Protein AF-A0A8S3G1M8-F1 (afdb_monomer)

Foldseek 3Di:
DDDPDDQVVQAQPWFDDPPWIWGFHDFDDDDPFTKTKIFTPDFAPPDACADPRPRHNPDDYPGSTIDIDGPVRRSVRVVVVVVVCLLLPVCCPVPVPDDPDQQAAAPDDDDDPQAAEDDDALCVQVSVLLCVDARHDCPCVVLLPQDDPDPLSVSLSCLSRRQHRRCCNDPSRHHYVSSLLSNLVSLCVQQVPPCSNHPHDHNVVVVVSSCVRRVDDD

pLDDT: mean 85.13, std 13.57, range [31.77, 97.44]

Sequence (218 aa):
TGVKFNPSEVVEKVVRLGNNFYRIKAYVPCRNKQLFALESEKPLRGYDGVCPVCAKQHILLAESRGFYASVDSVFRALEKKLEEERLQGRKSIDRLDSVKENLPPLKSPILGQNKGIEGDSNSCYMDATIFCMFAYSNVFDSLLNVKTEKKSLTQLQKLLRENIVHVLRSNIGFVERDALYHLRTQLSEATGDSSFKDVEKDPTEFLRALEGLFNFAP

Secondary structure (DSSP, 8-state):
------GGGGTT-EEEETTEEEEEEEEEEETTEEEEEEEESSPPTT--SS-TTTS---S---TTTEEEEEHHHHHHHHHHHHHHHHHT---GGGS--S--SPPPPPSS---SSS-EE---TT-HHHHHHHHHHHSS--TTGGGGG---S-HHHHHHHHIIIIIIIHHHHSSS-EE-HHHHHHHHHHHHHHH--GGGTTS---HHHHHHHHHHHH----

InterPro domains:
  IPR038765 Papain-like cysteine peptidase superfamily [SSF54001] (113-210)

Nearest PDB structures (foldseek):
  3wxg-assembly2_D  TM=9.145E-01  e=8.026E-07  Danio rerio
  3wxf-assembly1_A  TM=9.111E-01  e=9.599E-07  Danio rerio
  3wxf-assembly2_C  TM=9.108E-01  e=1.743E-06  Danio rerio
  2cp7-assembly1_A  TM=7.280E-01  e=5.967E-02  Mus musculus
  2cp6-assembly1_A  TM=7.115E-01  e=1.221E-01  Homo sapiens

Organism: NCBI:txid392030

Mean predicted aligned error: 12.59 Å

Structure (mmCIF, N/CA/C/O backbone):
data_AF-A0A8S3G1M8-F1
#
_entry.id   AF-A0A8S3G1M8-F1
#
loop_
_atom_site.group_PDB
_atom_site.id
_atom_site.type_symbol
_atom_site.label_atom_id
_atom_site.label_alt_id
_atom_site.label_comp_id
_atom_site.label_asym_id
_atom_site.label_entity_id
_atom_site.label_seq_id
_atom_site.pdbx_PDB_ins_code
_atom_site.Cartn_x
_atom_site.Cartn_y
_atom_site.Cartn_z
_atom_site.occupancy
_atom_site.B_iso_or_equiv
_atom_site.auth_seq_id
_atom_site.auth_comp_id
_atom_site.auth_asym_id
_atom_site.auth_atom_id
_atom_site.pdbx_PDB_model_num
ATOM 1 N N . THR A 1 1 ? 16.305 -8.776 -3.063 1.00 31.77 1 THR A N 1
ATOM 2 C CA . THR A 1 1 ? 16.800 -9.584 -4.200 1.00 31.77 1 THR A CA 1
ATOM 3 C C . THR A 1 1 ? 16.123 -9.069 -5.453 1.00 31.77 1 THR A C 1
ATOM 5 O O . THR A 1 1 ? 14.921 -9.225 -5.589 1.00 31.77 1 THR A O 1
ATOM 8 N N . GLY A 1 2 ? 16.857 -8.318 -6.282 1.00 39.62 2 GLY A N 1
ATOM 9 C CA . GLY A 1 2 ? 16.283 -7.592 -7.421 1.00 39.62 2 GLY A CA 1
ATOM 10 C C . GLY A 1 2 ? 15.585 -8.538 -8.392 1.00 39.62 2 GLY A C 1
ATOM 11 O O . GLY A 1 2 ? 16.139 -9.585 -8.738 1.00 39.62 2 GLY A O 1
ATOM 12 N N . VAL A 1 3 ? 14.365 -8.187 -8.791 1.00 42.47 3 VAL A N 1
ATOM 13 C CA . VAL A 1 3 ? 13.599 -8.940 -9.782 1.00 42.47 3 VAL A CA 1
ATOM 14 C C . VAL A 1 3 ? 14.433 -8.973 -11.063 1.00 42.47 3 VAL A C 1
ATOM 16 O O . VAL A 1 3 ? 14.638 -7.948 -11.709 1.00 42.47 3 VAL A O 1
ATOM 19 N N . LYS A 1 4 ? 14.978 -10.143 -11.417 1.00 52.12 4 LYS A N 1
ATOM 20 C CA . LYS A 1 4 ? 15.667 -10.339 -12.697 1.00 52.12 4 LYS A CA 1
ATOM 21 C C . LYS A 1 4 ? 14.610 -10.339 -13.798 1.00 52.12 4 LYS A C 1
ATOM 23 O O . LYS A 1 4 ? 14.106 -11.390 -14.174 1.00 52.12 4 LYS A O 1
ATOM 28 N N . PHE A 1 5 ? 14.247 -9.155 -14.278 1.00 59.44 5 PHE A N 1
ATOM 29 C CA . PHE A 1 5 ? 13.360 -9.021 -15.425 1.00 59.44 5 PHE A CA 1
ATOM 30 C C . PHE A 1 5 ? 14.082 -9.480 -16.689 1.00 59.44 5 PHE A C 1
ATOM 32 O O . PHE A 1 5 ? 15.170 -9.002 -17.014 1.00 59.44 5 PHE A O 1
ATOM 39 N N . ASN A 1 6 ? 13.457 -10.393 -17.424 1.00 76.25 6 ASN A N 1
ATOM 40 C CA . ASN A 1 6 ? 13.876 -10.733 -18.771 1.00 76.25 6 ASN A CA 1
ATOM 41 C C . ASN A 1 6 ? 13.606 -9.521 -19.689 1.00 76.25 6 ASN A C 1
ATOM 43 O O . ASN A 1 6 ? 12.452 -9.093 -19.791 1.00 76.25 6 ASN A O 1
ATOM 47 N N . PRO A 1 7 ? 14.620 -8.943 -20.366 1.00 74.75 7 PRO A N 1
ATOM 48 C CA . PRO A 1 7 ? 14.435 -7.753 -21.198 1.00 74.75 7 PRO A CA 1
ATOM 49 C C . PRO A 1 7 ? 13.369 -7.908 -22.291 1.00 74.75 7 PRO A C 1
ATOM 51 O O . PRO A 1 7 ? 12.730 -6.932 -22.677 1.00 74.75 7 PRO A O 1
ATOM 54 N N . SER A 1 8 ? 13.131 -9.129 -22.766 1.00 75.81 8 SER A N 1
ATOM 55 C CA . SER A 1 8 ? 12.103 -9.402 -23.773 1.00 75.81 8 SER A CA 1
ATOM 56 C C . SER A 1 8 ? 10.673 -9.332 -23.220 1.00 75.81 8 SER A C 1
ATOM 58 O O . SER A 1 8 ? 9.756 -9.001 -23.962 1.00 75.81 8 SER A O 1
ATOM 60 N N . GLU A 1 9 ? 10.463 -9.572 -21.923 1.00 81.19 9 GLU A N 1
ATOM 61 C CA . GLU A 1 9 ? 9.131 -9.575 -21.284 1.00 81.19 9 GLU A CA 1
ATOM 62 C C . GLU A 1 9 ? 8.582 -8.173 -20.997 1.00 81.19 9 GLU A C 1
ATOM 64 O O . GLU A 1 9 ? 7.426 -8.006 -20.595 1.00 81.19 9 GLU A O 1
ATOM 69 N N . VAL A 1 10 ? 9.419 -7.146 -21.144 1.00 82.50 10 VAL A N 1
ATOM 70 C CA . VAL A 1 10 ? 9.024 -5.751 -20.913 1.00 82.50 10 VAL A CA 1
ATOM 71 C C . VAL A 1 10 ? 8.748 -4.990 -22.206 1.00 82.50 10 VAL A C 1
ATOM 73 O O . VAL A 1 10 ? 8.321 -3.840 -22.147 1.00 82.50 10 VAL A O 1
ATOM 76 N N . VAL A 1 11 ? 8.935 -5.622 -23.366 1.00 86.62 11 VAL A N 1
ATOM 77 C CA . VAL A 1 11 ? 8.540 -5.053 -24.659 1.00 86.62 11 VAL A CA 1
ATOM 78 C C . VAL A 1 11 ? 7.028 -4.783 -24.663 1.00 86.62 11 VAL A C 1
ATOM 80 O O . VAL A 1 11 ? 6.257 -5.471 -24.001 1.00 86.62 11 VAL A O 1
ATOM 83 N N . GLU A 1 12 ? 6.615 -3.716 -25.342 1.00 89.19 12 GLU A N 1
ATOM 84 C CA . GLU A 1 12 ? 5.262 -3.141 -25.371 1.00 89.19 12 GLU A CA 1
ATOM 85 C C . GLU A 1 12 ? 4.741 -2.531 -24.058 1.00 89.19 12 GLU A C 1
ATOM 87 O O . GLU A 1 12 ? 3.712 -1.846 -24.069 1.00 89.19 12 GLU A O 1
ATOM 92 N N . LYS A 1 13 ? 5.461 -2.658 -22.934 1.00 89.00 13 LYS A N 1
ATOM 93 C CA . LYS A 1 13 ? 5.090 -1.953 -21.698 1.00 89.00 13 LYS A CA 1
ATOM 94 C C . LYS A 1 13 ? 5.346 -0.451 -21.818 1.00 89.00 13 LYS A C 1
ATOM 96 O O . LYS A 1 13 ? 6.254 0.004 -22.515 1.00 89.00 13 LYS A O 1
ATOM 101 N N . VAL A 1 14 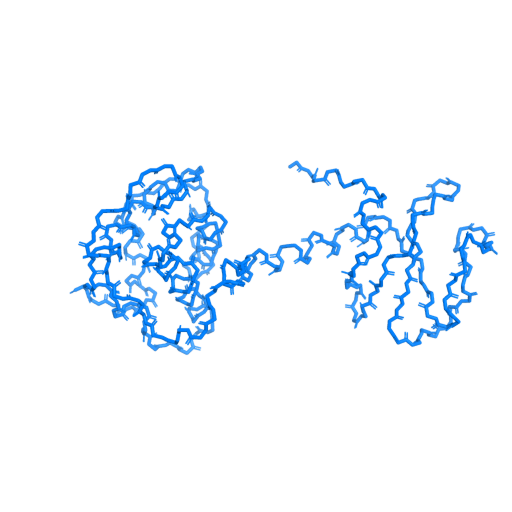? 4.543 0.321 -21.083 1.00 90.75 14 VAL A N 1
ATOM 102 C CA . VAL A 1 14 ? 4.689 1.776 -20.965 1.00 90.75 14 VAL A CA 1
ATOM 103 C C . VAL A 1 14 ? 5.420 2.125 -19.675 1.00 90.75 14 VAL A C 1
ATOM 105 O O . VAL A 1 14 ? 4.996 1.727 -18.582 1.00 90.75 14 VAL A O 1
ATOM 108 N N . VAL A 1 15 ? 6.489 2.904 -19.815 1.00 91.56 15 VAL A N 1
ATOM 109 C CA . VAL A 1 15 ? 7.353 3.387 -18.739 1.00 91.56 15 VAL A CA 1
ATOM 110 C C . VAL A 1 15 ? 7.385 4.915 -18.726 1.00 91.56 15 VAL A C 1
ATOM 112 O O . VAL A 1 15 ? 7.317 5.564 -19.771 1.00 91.56 15 VAL A O 1
ATOM 115 N N . ARG A 1 16 ? 7.494 5.506 -17.534 1.00 91.25 16 ARG A N 1
ATOM 116 C CA . ARG A 1 16 ? 7.667 6.950 -17.364 1.00 91.25 16 ARG A CA 1
ATOM 117 C C . ARG A 1 16 ? 9.138 7.267 -17.119 1.00 91.25 16 ARG A C 1
ATOM 119 O O . ARG A 1 16 ? 9.699 6.834 -16.117 1.00 91.25 16 ARG A O 1
ATOM 126 N N . LEU A 1 17 ? 9.745 8.056 -18.001 1.00 88.81 17 LEU A N 1
ATOM 127 C CA . LEU A 1 17 ? 11.113 8.553 -17.838 1.00 88.81 17 LEU A CA 1
ATOM 128 C C . LEU A 1 17 ? 11.083 10.084 -17.826 1.00 88.81 17 LEU A C 1
ATOM 130 O O . LEU A 1 17 ? 10.674 10.726 -18.796 1.00 88.81 17 LEU A O 1
ATOM 134 N N . GLY A 1 18 ? 11.476 10.676 -16.696 1.00 86.19 18 GLY A N 1
ATOM 135 C CA . GLY A 1 18 ? 11.292 12.107 -16.453 1.00 86.19 18 GLY A CA 1
ATOM 136 C C . GLY A 1 18 ? 9.811 12.505 -16.532 1.00 86.19 18 GLY A C 1
ATOM 137 O O . GLY A 1 18 ? 8.964 11.965 -15.813 1.00 86.19 18 GLY A O 1
ATOM 138 N N . ASN A 1 19 ? 9.497 13.440 -17.431 1.00 85.19 19 ASN A N 1
ATOM 139 C CA . ASN A 1 19 ? 8.143 13.978 -17.614 1.00 85.19 19 ASN A CA 1
ATOM 140 C C . ASN A 1 19 ? 7.367 13.342 -18.777 1.00 85.19 19 ASN A C 1
ATOM 142 O O . ASN A 1 19 ? 6.243 13.758 -19.046 1.00 85.19 19 ASN A O 1
ATOM 146 N N . ASN A 1 20 ? 7.943 12.348 -19.455 1.00 87.62 20 ASN A N 1
ATOM 147 C CA . ASN A 1 20 ? 7.352 11.734 -20.640 1.00 87.62 20 ASN A CA 1
ATOM 148 C C . ASN A 1 20 ? 7.056 10.249 -20.415 1.00 87.62 20 ASN A C 1
ATOM 150 O O . ASN A 1 20 ? 7.744 9.559 -19.654 1.00 87.62 20 ASN A O 1
ATOM 154 N N . PHE A 1 21 ? 6.037 9.768 -21.122 1.00 90.88 21 PHE A N 1
ATOM 155 C CA . PHE A 1 21 ? 5.691 8.357 -21.209 1.00 90.88 21 PHE A CA 1
ATOM 156 C C . PHE A 1 21 ? 6.228 7.777 -22.506 1.00 90.88 21 PHE A C 1
ATOM 158 O O . PHE A 1 21 ? 6.146 8.407 -23.564 1.00 90.88 21 PHE A O 1
ATOM 165 N N . TYR A 1 22 ? 6.769 6.572 -22.394 1.00 93.00 22 TYR A N 1
ATOM 166 C CA . TYR A 1 22 ? 7.389 5.864 -23.492 1.00 93.00 22 TYR A CA 1
ATOM 167 C C . TYR A 1 22 ? 6.903 4.424 -23.539 1.00 93.00 22 TYR A C 1
ATOM 169 O O . TYR A 1 22 ? 6.833 3.750 -22.511 1.00 93.00 22 TYR A O 1
ATOM 177 N N . ARG A 1 23 ? 6.620 3.935 -24.740 1.00 94.38 23 ARG A N 1
ATOM 178 C CA . ARG A 1 23 ? 6.349 2.528 -25.020 1.00 94.38 23 ARG A CA 1
ATOM 179 C C . ARG A 1 23 ? 7.648 1.836 -25.410 1.00 94.38 23 ARG A C 1
ATOM 181 O O . ARG A 1 23 ? 8.359 2.317 -26.289 1.00 94.38 23 ARG A O 1
ATOM 188 N N . ILE A 1 24 ? 7.962 0.717 -24.767 1.00 93.69 24 ILE A N 1
ATOM 189 C CA . ILE A 1 24 ? 9.161 -0.069 -25.075 1.00 93.69 24 ILE A CA 1
ATOM 190 C C . ILE A 1 24 ? 8.926 -0.823 -26.384 1.00 93.69 24 ILE A C 1
ATOM 192 O O . ILE A 1 24 ? 7.994 -1.614 -26.472 1.00 93.69 24 ILE A O 1
ATOM 196 N N . LYS A 1 25 ? 9.758 -0.591 -27.402 1.00 94.44 25 LYS A N 1
ATOM 197 C CA . LYS A 1 25 ? 9.623 -1.223 -28.724 1.00 94.44 25 LYS A CA 1
ATOM 198 C C . LYS A 1 25 ? 10.551 -2.401 -28.940 1.00 94.44 25 LYS A C 1
ATOM 200 O O . LYS A 1 25 ? 10.132 -3.397 -29.516 1.00 94.44 25 LYS A O 1
ATOM 205 N N . ALA A 1 26 ? 11.788 -2.316 -28.465 1.00 93.25 26 ALA A N 1
ATOM 206 C CA . ALA A 1 26 ? 12.717 -3.433 -28.567 1.00 93.25 26 ALA A CA 1
ATOM 207 C C . ALA A 1 26 ? 13.828 -3.356 -27.531 1.00 93.25 26 ALA A C 1
ATOM 209 O O . ALA A 1 26 ? 14.284 -2.273 -27.162 1.00 93.25 26 ALA A O 1
ATOM 210 N N . TYR A 1 27 ? 14.307 -4.528 -27.129 1.00 93.50 27 TYR A N 1
ATOM 211 C CA . TYR A 1 27 ? 15.604 -4.679 -26.490 1.00 93.50 27 TYR A CA 1
ATOM 212 C C . TYR A 1 27 ? 16.702 -4.677 -27.562 1.00 93.50 27 TYR A C 1
ATOM 214 O O . TYR A 1 27 ? 16.631 -5.427 -28.534 1.00 93.50 27 TYR A O 1
ATOM 222 N N . VAL A 1 28 ? 17.710 -3.824 -27.394 1.00 92.50 28 VAL A N 1
ATOM 223 C CA . VAL A 1 28 ? 18.778 -3.595 -28.371 1.00 92.50 28 VAL A CA 1
ATOM 224 C C . VAL A 1 28 ? 20.139 -3.703 -27.673 1.00 92.50 28 VAL A C 1
ATOM 226 O O . VAL A 1 28 ? 20.639 -2.716 -27.122 1.00 92.50 28 VAL A O 1
ATOM 229 N N . PRO A 1 29 ? 20.772 -4.889 -27.678 1.00 91.38 29 PRO A N 1
ATOM 230 C CA . PRO A 1 29 ? 22.167 -5.015 -27.285 1.00 91.38 29 PRO A CA 1
ATOM 231 C C . PRO A 1 29 ? 23.053 -4.395 -28.375 1.00 91.38 29 PRO A C 1
ATOM 233 O O . PRO A 1 29 ? 22.990 -4.779 -29.542 1.00 91.38 29 PRO A O 1
ATOM 236 N N . CYS A 1 30 ? 23.883 -3.418 -28.010 1.00 92.56 30 CYS A N 1
ATOM 237 C CA . CYS A 1 30 ? 24.776 -2.735 -28.941 1.00 92.56 30 CYS A CA 1
ATOM 238 C C . CYS A 1 30 ? 26.165 -2.552 -28.321 1.00 92.56 30 CYS A C 1
ATOM 240 O O . CYS A 1 30 ? 26.342 -1.808 -27.352 1.00 92.56 30 CYS A O 1
ATOM 242 N N . ARG A 1 31 ? 27.172 -3.218 -28.904 1.00 90.25 31 ARG A N 1
ATOM 243 C CA . ARG A 1 31 ? 28.538 -3.307 -28.355 1.00 90.25 31 ARG A CA 1
ATOM 244 C C . ARG A 1 31 ? 28.487 -3.762 -26.885 1.00 90.25 31 ARG A C 1
ATOM 246 O O . ARG A 1 31 ? 27.877 -4.779 -26.586 1.00 90.25 31 ARG A O 1
ATOM 253 N N . ASN A 1 32 ? 29.062 -2.980 -25.972 1.00 89.12 32 ASN A N 1
ATOM 254 C CA . ASN A 1 32 ? 29.111 -3.270 -24.535 1.00 89.12 32 ASN A CA 1
ATOM 255 C C . ASN A 1 32 ? 27.956 -2.611 -23.757 1.00 89.12 32 ASN A C 1
ATOM 257 O O . ASN A 1 32 ? 28.045 -2.432 -22.543 1.00 89.12 32 ASN A O 1
ATOM 261 N N . LYS A 1 33 ? 26.900 -2.163 -24.447 1.00 89.94 33 LYS A N 1
ATOM 262 C CA . LYS A 1 33 ? 25.736 -1.514 -23.841 1.00 89.94 33 LYS A CA 1
ATOM 263 C C . LYS A 1 33 ? 24.476 -2.312 -24.139 1.00 89.94 33 LYS A C 1
ATOM 265 O O . LYS A 1 33 ? 24.284 -2.833 -25.23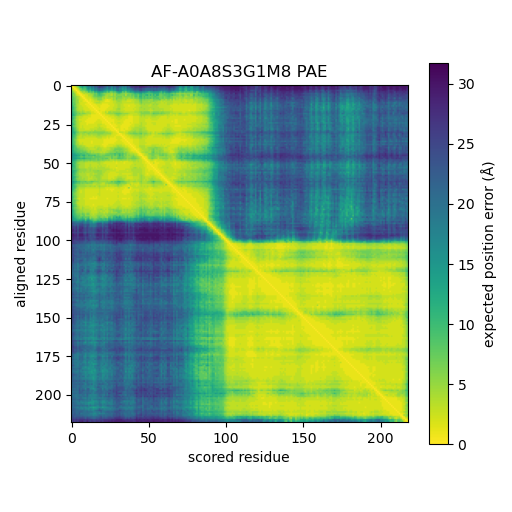4 1.00 89.94 33 LYS A O 1
ATOM 270 N N . GLN A 1 34 ? 23.603 -2.353 -23.147 1.00 91.44 34 GLN A N 1
ATOM 271 C CA . GLN A 1 34 ? 22.275 -2.930 -23.252 1.00 91.44 34 GLN A CA 1
ATOM 272 C C . GLN A 1 34 ? 21.266 -1.788 -23.188 1.00 91.44 34 GLN A C 1
ATOM 274 O O . GLN A 1 34 ? 21.249 -1.022 -22.217 1.00 91.44 34 GLN A O 1
ATOM 279 N N . LEU A 1 35 ? 20.477 -1.632 -24.247 1.00 93.38 35 LEU A N 1
ATOM 280 C CA . LEU A 1 35 ? 19.554 -0.516 -24.414 1.00 93.38 35 LEU A CA 1
ATOM 281 C C . LEU A 1 35 ? 18.142 -1.019 -24.694 1.00 93.38 35 LEU A C 1
ATOM 283 O O . LEU A 1 35 ? 17.948 -2.124 -25.196 1.00 93.38 35 LEU A O 1
ATOM 287 N N . PHE A 1 36 ? 17.167 -0.157 -24.446 1.00 94.56 36 PHE A N 1
ATOM 288 C CA . PHE A 1 36 ? 15.839 -0.268 -25.024 1.00 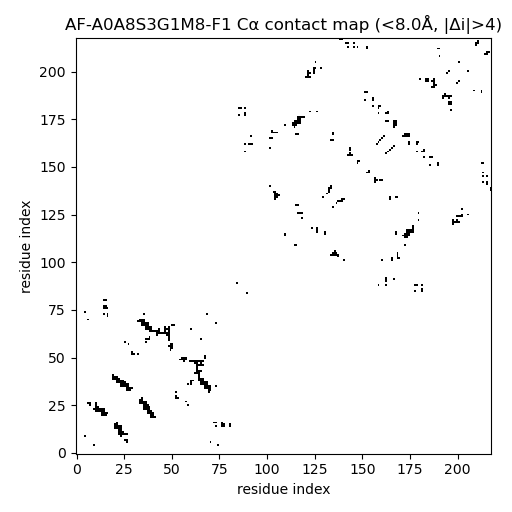94.56 36 PHE A CA 1
ATOM 289 C C . PHE A 1 36 ? 15.622 0.844 -26.040 1.00 94.56 36 PHE A C 1
ATOM 291 O O . PHE A 1 36 ? 15.942 2.004 -25.775 1.00 94.56 36 PHE A O 1
ATOM 298 N N . ALA A 1 37 ? 15.053 0.477 -27.182 1.00 93.88 37 ALA A N 1
ATOM 299 C CA . ALA A 1 37 ? 14.445 1.405 -28.116 1.00 93.88 37 ALA A CA 1
ATOM 300 C C . ALA A 1 37 ? 13.007 1.669 -27.664 1.00 93.88 37 ALA A C 1
ATOM 302 O O . ALA A 1 37 ? 12.234 0.731 -27.450 1.00 93.88 37 ALA A O 1
ATOM 303 N N . LEU A 1 38 ? 12.666 2.936 -27.487 1.00 94.00 38 LEU A N 1
ATOM 304 C CA . LEU A 1 38 ? 11.405 3.406 -26.939 1.00 94.00 38 LEU A CA 1
ATOM 305 C C . LEU A 1 38 ? 10.724 4.367 -27.917 1.00 94.00 38 LEU A C 1
ATOM 307 O O . LEU A 1 38 ? 11.399 5.021 -28.704 1.00 94.00 38 LEU A O 1
ATOM 311 N N . GLU A 1 39 ? 9.407 4.509 -27.816 1.00 93.19 39 GLU A N 1
ATOM 312 C CA . GLU A 1 39 ? 8.644 5.546 -28.516 1.00 93.19 39 GLU A CA 1
ATOM 313 C C . GLU A 1 39 ? 7.841 6.388 -27.535 1.00 93.19 39 GLU A C 1
ATOM 315 O O . GLU A 1 39 ? 7.071 5.853 -26.736 1.00 93.19 39 GLU A O 1
ATOM 320 N N . SER A 1 40 ? 7.992 7.705 -27.606 1.00 91.12 40 SER A N 1
ATOM 321 C CA . SER A 1 40 ? 7.159 8.645 -26.869 1.00 91.12 40 SER A CA 1
ATOM 322 C C . SER A 1 40 ? 5.811 8.8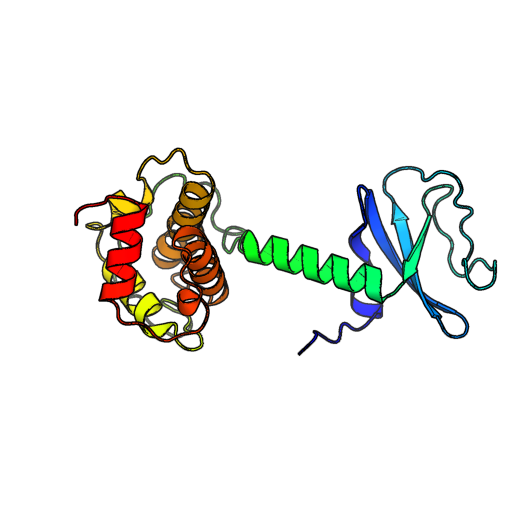72 -27.553 1.00 91.12 40 SER A C 1
ATOM 324 O O . SER A 1 40 ? 5.645 8.745 -28.771 1.00 91.12 40 SER A O 1
ATOM 326 N N . GL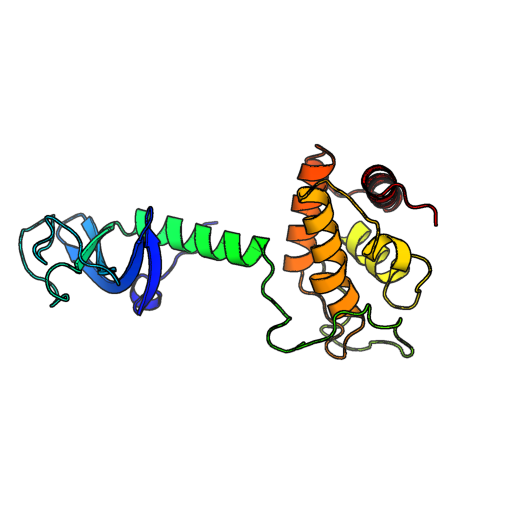U A 1 41 ? 4.827 9.288 -26.760 1.00 85.12 41 GLU A N 1
ATOM 327 C CA . GLU A 1 41 ? 3.554 9.785 -27.296 1.00 85.12 41 GLU A CA 1
ATOM 328 C C . GLU A 1 41 ? 3.714 11.149 -27.981 1.00 85.12 41 GLU A C 1
ATOM 330 O O . GLU A 1 41 ? 3.054 11.431 -28.978 1.00 85.12 41 GLU A O 1
ATOM 335 N N . LYS A 1 42 ? 4.616 11.993 -27.464 1.00 86.56 42 LYS A N 1
ATOM 336 C CA . LYS A 1 42 ? 4.859 13.357 -27.954 1.00 86.56 42 LYS A CA 1
ATOM 337 C C . LYS A 1 42 ? 6.187 13.454 -28.706 1.00 86.56 42 LYS A C 1
ATOM 339 O O . LYS A 1 42 ? 7.138 12.800 -28.281 1.00 86.56 42 LYS A O 1
ATOM 344 N N . PRO A 1 43 ? 6.299 14.299 -29.746 1.00 85.75 43 PRO A N 1
ATOM 345 C CA . PRO A 1 43 ? 7.569 14.538 -30.418 1.00 85.75 43 PRO A CA 1
ATOM 346 C C . PRO A 1 43 ? 8.669 15.021 -29.461 1.00 85.75 43 PRO A C 1
ATOM 348 O O . PRO A 1 43 ? 8.455 15.914 -28.639 1.00 85.75 43 PRO A O 1
ATOM 351 N N . LEU A 1 44 ? 9.849 14.430 -29.584 1.00 83.25 44 LEU A N 1
ATOM 352 C CA . LEU A 1 44 ? 11.090 14.783 -28.915 1.00 83.25 44 LEU A CA 1
ATOM 353 C C . LEU A 1 44 ? 11.937 15.645 -29.852 1.00 83.25 44 LEU A C 1
ATOM 355 O O . LEU A 1 44 ? 12.039 15.386 -31.050 1.00 83.25 44 LEU A O 1
ATOM 359 N N . ARG A 1 45 ? 12.578 16.675 -29.297 1.00 79.81 45 ARG A N 1
ATOM 360 C CA . ARG A 1 45 ? 13.528 17.506 -30.046 1.00 79.81 45 ARG A CA 1
ATOM 361 C C . ARG A 1 45 ? 14.911 16.862 -30.032 1.00 79.81 45 ARG A C 1
ATOM 363 O O . ARG A 1 45 ? 15.362 16.424 -28.979 1.00 79.81 45 ARG A O 1
ATOM 370 N N . GLY A 1 46 ? 15.592 16.881 -31.177 1.00 71.06 46 GLY A N 1
ATOM 371 C CA . GLY A 1 46 ? 16.989 16.445 -31.283 1.00 71.06 46 GLY A CA 1
ATOM 372 C C . GLY A 1 46 ? 17.189 14.930 -31.229 1.00 71.06 46 GLY A C 1
ATOM 373 O O . GLY A 1 46 ? 18.280 14.486 -30.890 1.00 71.06 46 GLY A O 1
ATOM 374 N N . TYR A 1 47 ? 16.151 14.150 -31.537 1.00 76.06 47 TYR A N 1
ATOM 375 C CA . TYR A 1 47 ? 16.252 12.702 -31.648 1.00 76.06 47 TYR A CA 1
ATOM 376 C C . TYR A 1 47 ? 15.989 12.254 -33.086 1.00 76.06 47 TYR A C 1
ATOM 378 O O . TYR A 1 47 ? 14.978 12.612 -33.686 1.00 76.06 47 TYR A O 1
ATOM 386 N N . ASP A 1 48 ? 16.904 11.456 -33.616 1.00 75.75 48 ASP A N 1
ATOM 387 C CA . ASP A 1 48 ? 17.044 11.107 -35.031 1.00 75.75 48 ASP A CA 1
ATOM 388 C C . ASP A 1 48 ? 16.772 9.621 -35.326 1.00 75.75 48 ASP A C 1
ATOM 390 O O . ASP A 1 48 ? 16.965 9.161 -36.448 1.00 75.75 48 ASP A O 1
ATOM 394 N N . GLY A 1 49 ? 16.307 8.844 -34.342 1.00 80.19 49 GLY A N 1
ATOM 395 C CA . GLY A 1 49 ? 15.979 7.429 -34.555 1.00 80.19 49 GLY A CA 1
ATOM 396 C C . GLY A 1 49 ? 17.164 6.475 -34.445 1.00 80.19 49 GLY A C 1
ATOM 397 O O . GLY A 1 49 ? 16.951 5.258 -34.476 1.00 80.19 49 GLY A O 1
ATOM 398 N N . VAL A 1 50 ? 18.399 6.970 -34.301 1.00 88.00 50 VAL A N 1
ATOM 399 C CA . VAL A 1 50 ? 19.585 6.107 -34.341 1.00 88.00 50 VAL A CA 1
ATOM 400 C C . VAL A 1 50 ? 20.113 5.754 -32.958 1.00 88.00 50 VAL A C 1
ATOM 402 O O . VAL A 1 50 ? 19.910 6.438 -31.955 1.00 88.00 50 VAL A O 1
ATOM 405 N N . CYS A 1 51 ? 20.800 4.617 -32.896 1.00 89.69 51 CYS A N 1
ATOM 406 C CA . CYS A 1 51 ? 21.425 4.140 -31.679 1.00 89.69 51 CYS A CA 1
ATOM 407 C C . CYS A 1 51 ? 22.540 5.096 -31.226 1.00 89.69 51 CYS A C 1
ATOM 409 O O . CYS A 1 51 ? 23.500 5.284 -31.977 1.00 89.69 51 CYS A O 1
ATOM 411 N N . PRO A 1 52 ? 22.531 5.589 -29.975 1.00 89.56 52 PRO A N 1
ATOM 412 C CA . PRO A 1 52 ? 23.543 6.532 -29.491 1.00 89.56 52 PRO A CA 1
ATOM 413 C C . PRO A 1 52 ? 24.945 5.913 -29.356 1.00 89.56 52 PRO A C 1
ATOM 415 O O . PRO A 1 52 ? 25.921 6.624 -29.154 1.00 89.56 52 PRO A O 1
ATOM 418 N N . VAL A 1 53 ? 25.066 4.584 -29.442 1.00 91.94 53 VAL A N 1
ATOM 419 C CA . VAL A 1 53 ? 26.342 3.867 -29.276 1.00 91.94 53 VAL A CA 1
ATOM 420 C C . VAL A 1 53 ? 27.068 3.660 -30.604 1.00 91.94 53 VAL A C 1
ATOM 422 O O . VAL A 1 53 ? 28.299 3.632 -30.635 1.00 91.94 53 VAL A O 1
ATOM 425 N N . CYS A 1 54 ? 26.331 3.472 -31.700 1.00 92.81 54 CYS A N 1
ATOM 426 C CA . CYS A 1 54 ? 26.921 3.130 -32.996 1.00 92.81 54 CYS A CA 1
ATOM 427 C C . CYS A 1 54 ? 26.390 3.942 -34.183 1.00 92.81 54 CYS A C 1
ATOM 429 O O . CYS A 1 54 ? 26.830 3.685 -35.300 1.00 92.81 54 CYS A O 1
ATOM 431 N N . ALA A 1 55 ? 25.460 4.875 -33.954 1.00 90.19 55 ALA A N 1
ATOM 432 C CA . ALA A 1 55 ? 24.788 5.682 -34.974 1.00 90.19 55 ALA A CA 1
ATOM 433 C C . ALA A 1 55 ? 24.053 4.869 -36.062 1.00 90.19 55 ALA A C 1
ATOM 435 O O . ALA A 1 55 ? 23.764 5.383 -37.137 1.00 90.19 55 ALA A O 1
ATOM 436 N N . LYS A 1 56 ? 23.731 3.592 -35.796 1.00 89.81 56 LYS A N 1
ATOM 437 C CA . LYS A 1 56 ? 22.928 2.748 -36.694 1.00 89.81 56 LYS A CA 1
ATOM 438 C C . LYS A 1 56 ? 21.469 2.709 -36.262 1.00 89.81 56 LYS A C 1
ATOM 440 O O . LYS A 1 56 ? 21.157 2.739 -35.070 1.00 89.81 56 LYS A O 1
ATOM 445 N N . GLN A 1 57 ? 20.585 2.553 -37.238 1.00 89.31 57 GLN A N 1
ATOM 446 C CA . GLN A 1 57 ? 19.173 2.287 -37.011 1.00 89.31 57 GLN A CA 1
ATOM 447 C C . GLN A 1 57 ? 18.966 0.782 -36.792 1.00 89.31 57 GLN A C 1
ATOM 449 O O . GLN A 1 57 ? 19.001 -0.004 -37.734 1.00 89.31 57 GLN A O 1
ATOM 454 N N . HIS A 1 58 ? 18.804 0.364 -35.534 1.00 89.12 58 HIS A N 1
ATOM 455 C CA . HIS A 1 58 ? 18.548 -1.046 -35.201 1.00 89.1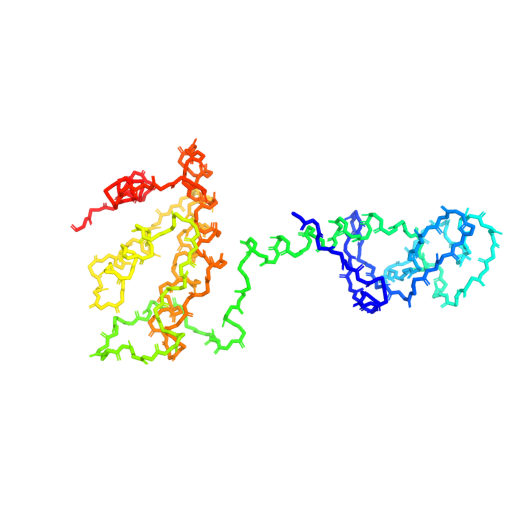2 58 HIS A CA 1
ATOM 456 C C . HIS A 1 58 ? 17.076 -1.440 -35.358 1.00 89.12 58 HIS A C 1
ATOM 458 O O . HIS A 1 58 ? 16.773 -2.606 -35.585 1.00 89.12 58 HIS A O 1
ATOM 464 N N . ILE A 1 59 ? 16.172 -0.473 -35.219 1.00 88.69 59 ILE A N 1
ATOM 465 C CA . ILE A 1 59 ? 14.728 -0.646 -35.339 1.00 88.69 59 ILE A CA 1
ATOM 466 C C . ILE A 1 59 ? 14.126 0.629 -35.929 1.00 88.69 59 ILE A C 1
ATOM 468 O O . ILE A 1 59 ? 14.643 1.729 -35.713 1.00 88.69 59 ILE A O 1
ATOM 472 N N . LEU A 1 60 ? 13.043 0.480 -36.688 1.00 88.94 60 LEU A N 1
ATOM 473 C CA . LEU A 1 60 ? 12.255 1.608 -37.157 1.00 88.94 60 LEU A CA 1
ATOM 474 C C . LEU A 1 60 ? 11.425 2.154 -35.991 1.00 88.94 60 LEU A C 1
ATOM 476 O O . LEU A 1 60 ? 10.570 1.454 -35.457 1.00 88.94 60 LEU A O 1
ATOM 480 N N . LEU A 1 61 ? 11.707 3.394 -35.603 1.00 85.38 61 LEU A N 1
ATOM 481 C CA . LEU A 1 61 ? 10.934 4.144 -34.619 1.00 85.38 61 LEU A CA 1
ATOM 482 C C . LEU A 1 61 ? 10.218 5.283 -35.333 1.00 85.38 61 LEU A C 1
ATOM 484 O O . LEU A 1 61 ? 10.708 5.798 -36.340 1.00 85.38 61 LEU A O 1
ATOM 488 N N . ALA A 1 62 ? 9.078 5.695 -34.797 1.00 84.56 62 ALA A N 1
ATOM 489 C CA . ALA A 1 62 ? 8.348 6.834 -35.315 1.00 84.56 62 ALA A CA 1
ATOM 490 C C . ALA A 1 62 ? 9.198 8.116 -35.314 1.00 84.56 62 ALA A C 1
ATOM 492 O O . ALA A 1 62 ? 9.917 8.424 -34.355 1.00 84.56 62 ALA A O 1
ATOM 493 N N . GLU A 1 63 ? 9.072 8.879 -36.400 1.00 80.56 63 GLU A N 1
ATOM 494 C CA . GLU A 1 63 ? 9.847 10.093 -36.639 1.00 80.56 63 GLU A CA 1
ATOM 495 C C . GLU A 1 63 ? 9.660 11.109 -35.509 1.00 80.56 63 GLU A C 1
ATOM 497 O O . GLU A 1 63 ? 8.545 11.353 -35.039 1.00 80.56 63 GLU A O 1
ATOM 502 N N . SER A 1 64 ? 10.776 11.677 -35.047 1.00 84.00 64 SER A N 1
ATOM 503 C CA . SER A 1 64 ? 10.827 12.584 -33.898 1.00 84.00 64 SER A CA 1
ATOM 504 C C . SER A 1 64 ? 10.213 12.016 -32.610 1.00 84.00 64 SER A C 1
ATOM 506 O O . SER A 1 64 ? 9.916 12.787 -31.712 1.00 84.00 64 SER A O 1
ATOM 508 N N . ARG A 1 65 ? 9.975 10.704 -32.471 1.00 86.69 65 ARG A N 1
ATOM 509 C CA . ARG A 1 65 ? 9.379 10.099 -31.258 1.00 86.69 65 ARG A CA 1
ATOM 510 C C . ARG A 1 65 ? 10.179 8.942 -30.682 1.00 86.69 65 ARG A C 1
ATOM 512 O O . ARG A 1 65 ? 9.883 8.494 -29.577 1.00 86.69 65 ARG A O 1
ATOM 519 N N . GLY A 1 66 ? 11.177 8.441 -31.398 1.00 88.06 66 GLY A N 1
ATOM 520 C CA . GLY A 1 66 ? 12.044 7.416 -30.837 1.00 88.06 66 GLY A CA 1
ATOM 521 C C . GLY A 1 66 ? 12.853 7.942 -29.643 1.00 88.06 66 GLY A C 1
ATOM 522 O O . GLY A 1 66 ? 13.091 9.139 -29.510 1.00 88.06 66 GLY A O 1
ATOM 523 N N . PHE A 1 67 ? 13.295 7.052 -28.765 1.00 90.94 67 PHE A N 1
ATOM 524 C CA . PHE A 1 67 ? 14.260 7.341 -27.707 1.00 90.94 67 PHE A CA 1
ATOM 525 C C . PHE A 1 67 ? 15.058 6.075 -27.366 1.00 90.94 67 PHE A C 1
ATOM 527 O O . PHE A 1 67 ? 14.495 4.986 -27.369 1.00 90.94 67 PHE A O 1
ATOM 534 N N . TYR A 1 68 ? 16.354 6.183 -27.052 1.00 93.06 68 TYR A N 1
ATOM 535 C CA . TYR A 1 68 ? 17.123 5.055 -26.501 1.00 93.06 68 TYR A CA 1
ATOM 536 C C . TYR A 1 68 ? 17.412 5.295 -25.023 1.00 93.06 68 TYR A C 1
ATOM 538 O O . TYR A 1 68 ? 17.965 6.330 -24.656 1.00 93.06 68 TYR A O 1
ATOM 546 N N . ALA A 1 69 ? 17.094 4.313 -24.184 1.00 93.00 69 ALA A N 1
ATOM 547 C CA . ALA A 1 69 ? 17.389 4.332 -22.754 1.00 93.00 69 ALA A CA 1
ATOM 548 C C . ALA A 1 69 ? 18.240 3.121 -22.362 1.00 93.00 69 ALA A C 1
ATOM 550 O O . ALA A 1 69 ? 18.155 2.069 -22.998 1.00 93.00 69 ALA A O 1
ATOM 551 N N . SER A 1 70 ? 19.045 3.243 -21.304 1.00 92.50 70 SER A N 1
ATOM 552 C CA . SER A 1 70 ? 19.715 2.075 -20.730 1.00 92.50 70 SER A CA 1
ATOM 553 C C . SER A 1 70 ? 18.702 1.145 -20.067 1.00 92.50 70 SER A C 1
ATOM 555 O O . SER A 1 70 ? 17.664 1.585 -19.561 1.00 92.50 70 SER A O 1
ATOM 557 N N . VAL A 1 71 ? 19.034 -0.146 -20.034 1.00 90.19 71 VAL A N 1
ATOM 558 C CA . VAL A 1 71 ? 18.258 -1.154 -19.301 1.00 90.19 71 VAL A CA 1
ATOM 559 C C . VAL A 1 71 ? 18.047 -0.741 -17.840 1.00 90.19 71 VAL A C 1
ATOM 561 O O . VAL A 1 71 ? 16.915 -0.774 -17.365 1.00 90.19 71 VAL A O 1
ATOM 564 N N . ASP A 1 72 ? 19.089 -0.248 -17.165 1.00 88.06 72 ASP A N 1
ATOM 565 C CA . ASP A 1 72 ? 19.002 0.191 -15.766 1.00 88.06 72 ASP A CA 1
ATOM 566 C C . ASP A 1 72 ? 17.987 1.321 -15.557 1.00 88.06 72 ASP A C 1
ATOM 568 O O . ASP A 1 72 ? 17.220 1.301 -14.596 1.00 88.06 72 ASP A O 1
ATOM 572 N N . SER A 1 73 ? 17.956 2.319 -16.448 1.00 89.69 73 SER A N 1
ATOM 573 C CA . SER A 1 73 ? 17.005 3.430 -16.342 1.00 89.69 73 SER A CA 1
ATOM 574 C C . SER A 1 73 ? 15.563 2.968 -16.543 1.00 89.69 73 SER A C 1
ATOM 576 O O . SER A 1 73 ? 14.673 3.427 -15.828 1.00 89.69 73 SER A O 1
ATOM 578 N N . VAL A 1 74 ? 15.329 2.050 -17.486 1.00 90.56 74 VAL A N 1
ATOM 579 C CA . VAL A 1 74 ? 13.997 1.480 -17.734 1.00 90.56 74 VAL A CA 1
ATOM 580 C C . VAL A 1 74 ? 13.555 0.608 -16.564 1.00 90.56 74 VAL A C 1
ATOM 582 O O . VAL A 1 74 ? 12.426 0.756 -16.102 1.00 90.56 74 VAL A O 1
ATOM 585 N N . PHE A 1 75 ? 14.434 -0.249 -16.041 1.00 87.94 75 PHE A N 1
ATOM 586 C CA . PHE A 1 75 ? 14.103 -1.105 -14.905 1.00 87.94 75 PHE A CA 1
ATOM 587 C C . PHE A 1 75 ? 13.816 -0.308 -13.642 1.00 87.94 75 PHE A C 1
ATOM 589 O O . PHE A 1 75 ? 12.765 -0.526 -13.053 1.00 87.94 75 PHE A O 1
ATOM 596 N N . ARG A 1 76 ? 14.631 0.693 -13.290 1.00 85.94 76 ARG A N 1
ATOM 597 C CA . ARG A 1 76 ? 14.320 1.569 -12.145 1.00 85.94 76 ARG A CA 1
ATOM 598 C C . ARG A 1 76 ? 12.970 2.267 -12.295 1.00 85.94 76 ARG A C 1
ATOM 600 O O . ARG A 1 76 ? 12.264 2.463 -11.314 1.00 85.94 76 ARG A O 1
ATOM 607 N N . ALA A 1 77 ? 12.602 2.664 -13.511 1.00 87.44 77 ALA A N 1
ATOM 608 C CA . ALA A 1 77 ? 11.316 3.305 -13.759 1.00 87.44 77 ALA A CA 1
ATOM 609 C C . ALA A 1 77 ? 10.135 2.319 -13.719 1.00 87.44 77 ALA A C 1
ATOM 611 O O . ALA A 1 77 ? 9.059 2.691 -13.256 1.00 87.44 77 ALA A O 1
ATOM 612 N N . LEU A 1 78 ? 10.324 1.071 -14.159 1.00 85.31 78 LEU A N 1
ATOM 613 C CA . LEU A 1 78 ? 9.335 0.000 -14.006 1.00 85.31 78 LEU A CA 1
ATOM 614 C C . LEU A 1 78 ? 9.177 -0.421 -12.543 1.00 85.31 78 LEU A C 1
ATOM 616 O O . LEU A 1 78 ? 8.049 -0.585 -12.098 1.00 85.31 78 LEU A O 1
ATOM 620 N N . GLU A 1 79 ? 10.274 -0.539 -11.794 1.00 80.75 79 GLU A N 1
ATOM 621 C CA . GLU A 1 79 ? 10.260 -0.783 -10.348 1.00 80.75 79 GLU A CA 1
ATOM 622 C C . GLU A 1 79 ? 9.553 0.352 -9.622 1.00 80.75 79 GLU A C 1
ATOM 624 O O . GLU A 1 79 ? 8.672 0.094 -8.818 1.00 80.75 79 GLU A O 1
ATOM 629 N N . LYS A 1 80 ? 9.856 1.610 -9.959 1.00 79.94 80 LYS A N 1
ATOM 630 C CA . LYS A 1 80 ? 9.160 2.762 -9.385 1.00 79.94 80 LYS A CA 1
ATOM 631 C C . LYS A 1 80 ? 7.671 2.759 -9.719 1.00 79.94 80 LYS A C 1
ATOM 633 O O . LYS A 1 80 ? 6.869 3.048 -8.846 1.00 79.94 80 LYS A O 1
ATOM 638 N N . LYS A 1 81 ? 7.291 2.431 -10.958 1.00 80.75 81 LYS A N 1
ATOM 639 C CA . LYS A 1 81 ? 5.881 2.308 -11.352 1.00 80.75 81 LYS A CA 1
ATOM 640 C C . LYS A 1 81 ? 5.192 1.187 -10.579 1.00 80.75 81 LYS A C 1
ATOM 642 O O . LYS A 1 81 ? 4.093 1.392 -10.088 1.00 80.75 81 LYS A O 1
ATOM 647 N N . LEU A 1 82 ? 5.845 0.033 -10.454 1.00 70.75 82 LEU A N 1
ATOM 648 C CA . LEU A 1 82 ? 5.341 -1.091 -9.677 1.00 70.75 82 LEU A CA 1
ATOM 649 C C . LEU A 1 82 ? 5.209 -0.706 -8.204 1.00 70.75 82 LEU A C 1
ATOM 651 O O . L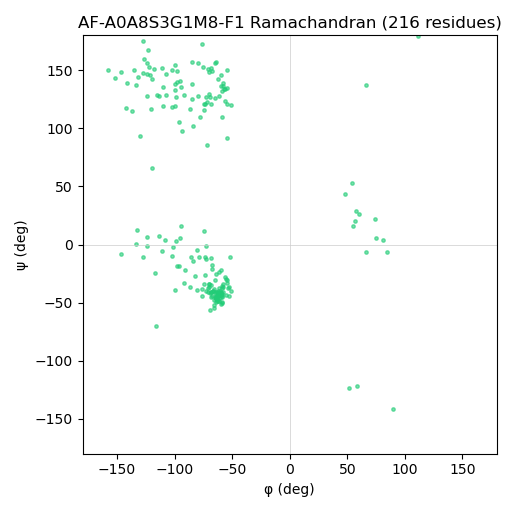EU A 1 82 ? 4.206 -1.033 -7.598 1.00 70.75 82 LEU A O 1
ATOM 655 N N . GLU A 1 83 ? 6.176 0.015 -7.646 1.00 65.31 83 GLU A N 1
ATOM 656 C CA . GLU A 1 83 ? 6.136 0.512 -6.274 1.00 65.31 83 GLU A CA 1
ATOM 657 C C . GLU A 1 83 ? 5.037 1.561 -6.096 1.00 65.31 83 GLU A C 1
ATOM 659 O O . GLU A 1 83 ? 4.318 1.510 -5.117 1.00 65.31 83 GLU A O 1
ATOM 664 N N . GLU A 1 84 ? 4.823 2.465 -7.055 1.00 67.00 84 GLU A N 1
ATOM 665 C CA . GLU A 1 84 ? 3.703 3.416 -7.056 1.00 67.00 84 GLU A CA 1
ATOM 666 C C . GLU A 1 84 ? 2.343 2.700 -7.164 1.00 67.00 84 GLU A C 1
ATOM 668 O O . GLU A 1 84 ? 1.401 3.077 -6.470 1.00 67.00 84 GLU A O 1
ATOM 673 N N . GLU A 1 85 ? 2.236 1.661 -7.996 1.00 66.12 85 GLU A N 1
ATOM 674 C CA . GLU A 1 85 ? 1.058 0.788 -8.105 1.00 66.12 85 GLU A CA 1
ATOM 675 C C . GLU A 1 85 ? 0.841 -0.023 -6.821 1.00 66.12 85 GLU A C 1
ATOM 677 O O . GLU A 1 85 ? -0.295 -0.194 -6.383 1.00 66.12 85 GLU A O 1
ATOM 682 N N . ARG A 1 86 ? 1.923 -0.486 -6.187 1.00 57.69 86 ARG A N 1
ATOM 683 C CA . ARG A 1 86 ? 1.916 -1.155 -4.885 1.00 57.69 86 ARG A CA 1
ATOM 684 C C . ARG A 1 86 ? 1.464 -0.171 -3.808 1.00 57.69 86 ARG A C 1
ATOM 686 O O . ARG A 1 86 ? 0.430 -0.407 -3.209 1.00 57.69 86 ARG A O 1
ATOM 693 N N . LEU A 1 87 ? 2.098 0.990 -3.661 1.00 52.16 87 LEU A N 1
ATOM 694 C CA . LEU A 1 87 ? 1.731 2.072 -2.733 1.00 52.16 87 LEU A CA 1
ATOM 695 C C . LEU A 1 87 ? 0.279 2.546 -2.887 1.00 52.16 87 LEU A C 1
ATOM 697 O O . LEU A 1 87 ? -0.345 2.947 -1.905 1.00 52.16 87 LEU A O 1
ATOM 701 N N . GLN A 1 88 ? -0.273 2.514 -4.102 1.00 54.91 88 GLN A N 1
ATOM 702 C CA . GLN A 1 88 ? -1.688 2.815 -4.364 1.00 54.91 88 GLN A CA 1
ATOM 703 C C . GLN A 1 88 ? -2.626 1.630 -4.061 1.00 54.91 88 GLN A C 1
ATOM 705 O O . GLN A 1 88 ? -3.849 1.781 -4.099 1.00 54.91 88 GLN A O 1
ATOM 710 N N . GLY A 1 89 ? -2.052 0.481 -3.706 1.00 49.34 89 GLY A N 1
ATOM 711 C CA . GLY A 1 89 ? -2.636 -0.846 -3.741 1.00 49.34 89 GLY A CA 1
ATOM 712 C C . GLY A 1 89 ? -2.888 -1.249 -5.186 1.00 49.34 89 GLY A C 1
ATOM 713 O O . GLY A 1 89 ? -3.490 -0.486 -5.948 1.00 49.34 89 GLY A O 1
ATOM 714 N N . ARG A 1 90 ? -2.573 -2.498 -5.566 1.00 47.78 90 ARG A N 1
ATOM 715 C CA . ARG A 1 90 ? -3.417 -3.102 -6.599 1.00 47.78 90 ARG A CA 1
ATOM 716 C C . ARG A 1 90 ? -4.830 -2.918 -6.088 1.00 47.78 90 ARG A C 1
ATOM 718 O O . ARG A 1 90 ? -5.174 -3.391 -5.007 1.00 47.78 90 ARG A O 1
ATOM 725 N N . LYS A 1 91 ? -5.636 -2.210 -6.863 1.00 46.56 91 LYS A N 1
ATOM 726 C CA . LYS A 1 91 ? -7.068 -2.363 -6.790 1.00 46.56 91 LYS A CA 1
ATOM 727 C C . LYS A 1 91 ? -7.335 -3.859 -6.997 1.00 46.56 91 LYS A C 1
ATOM 729 O O . LYS A 1 91 ? -7.589 -4.302 -8.106 1.00 46.56 91 LYS A O 1
ATOM 734 N N . SER A 1 92 ? -7.403 -4.628 -5.914 1.00 46.62 92 SER A N 1
ATOM 735 C CA . SER A 1 92 ? -8.323 -5.770 -5.822 1.00 46.62 92 SER A CA 1
ATOM 736 C C . SER A 1 92 ? -9.765 -5.333 -6.189 1.00 46.62 92 SER A C 1
ATOM 738 O O . SER A 1 92 ? -10.635 -6.150 -6.462 1.00 46.62 92 SER A O 1
ATOM 740 N N . ILE A 1 93 ? -9.960 -4.012 -6.289 1.00 47.25 93 ILE A N 1
ATOM 741 C CA . ILE A 1 93 ? -11.046 -3.185 -6.808 1.00 47.25 93 ILE A CA 1
ATOM 742 C C . ILE A 1 93 ? -11.146 -3.124 -8.360 1.00 47.25 93 ILE A C 1
ATOM 744 O O . ILE A 1 93 ? -11.932 -2.338 -8.858 1.00 47.25 93 ILE A O 1
ATOM 748 N N . ASP A 1 94 ? -10.463 -3.938 -9.178 1.00 44.88 94 ASP A N 1
ATOM 749 C CA . ASP A 1 94 ? -10.919 -4.096 -10.590 1.00 44.88 94 ASP A CA 1
ATOM 750 C C . ASP A 1 94 ? -12.216 -4.939 -10.687 1.00 44.88 94 ASP A C 1
ATOM 752 O O . ASP A 1 94 ? -12.757 -5.158 -11.767 1.00 44.88 94 ASP A O 1
ATOM 756 N N . ARG A 1 95 ? -12.741 -5.422 -9.546 1.00 47.09 95 ARG A N 1
ATOM 757 C CA . ARG A 1 95 ? -14.009 -6.173 -9.450 1.00 47.09 95 ARG A CA 1
ATOM 758 C C . ARG A 1 95 ? -15.053 -5.587 -8.494 1.00 47.09 95 ARG A C 1
ATOM 760 O O . ARG A 1 95 ? -16.131 -6.161 -8.373 1.00 47.09 95 ARG A O 1
ATOM 767 N N . LEU A 1 96 ? -14.759 -4.485 -7.805 1.00 52.06 96 LEU A N 1
ATOM 768 C CA . LEU A 1 96 ? -15.676 -3.858 -6.842 1.00 52.06 96 LEU A CA 1
ATOM 769 C C . LEU A 1 96 ? -15.990 -2.433 -7.299 1.00 52.06 96 LEU A C 1
ATOM 771 O O . LEU A 1 96 ? -15.602 -1.449 -6.675 1.00 52.06 96 LEU A O 1
ATOM 775 N N . ASP A 1 97 ? -16.676 -2.328 -8.435 1.00 43.09 97 ASP A N 1
ATOM 776 C CA . ASP A 1 97 ? -17.252 -1.063 -8.868 1.00 43.09 97 ASP A CA 1
ATOM 777 C C . ASP A 1 97 ? -18.262 -0.547 -7.819 1.00 43.09 97 ASP A C 1
ATOM 779 O O . ASP A 1 97 ? -19.143 -1.267 -7.352 1.00 43.09 97 ASP A O 1
ATOM 783 N N . SER A 1 98 ? -18.191 0.756 -7.539 1.00 47.34 98 SER A N 1
ATOM 784 C CA . SER A 1 98 ? -19.310 1.602 -7.075 1.00 47.34 98 SER A CA 1
ATOM 785 C C . SER A 1 98 ? -19.755 1.618 -5.606 1.00 47.34 98 SER A C 1
ATOM 787 O O . SER A 1 98 ? -20.707 2.343 -5.316 1.00 47.34 98 SER A O 1
ATOM 789 N N . VAL A 1 99 ? -19.126 0.936 -4.647 1.00 48.59 99 VAL A N 1
ATOM 790 C CA . VAL A 1 99 ? -19.604 1.029 -3.250 1.00 48.59 99 VAL A CA 1
ATOM 791 C C . VAL A 1 99 ? -18.851 2.127 -2.491 1.00 48.59 99 VAL A C 1
ATOM 793 O O . VAL A 1 99 ? -17.743 1.928 -2.005 1.00 48.59 99 VAL A O 1
ATOM 796 N N . LYS A 1 100 ? -19.460 3.318 -2.399 1.00 53.41 100 LYS A N 1
ATOM 797 C CA . LYS A 1 100 ? -18.964 4.438 -1.569 1.00 53.41 100 LYS A CA 1
ATOM 798 C C . LYS A 1 100 ? -19.166 4.219 -0.063 1.00 53.41 100 LYS A C 1
ATOM 800 O O . LYS A 1 100 ? -18.626 4.983 0.731 1.00 53.41 100 LYS A O 1
ATOM 805 N N . GLU A 1 101 ? -19.953 3.219 0.319 1.00 65.12 101 GLU A N 1
ATOM 806 C CA . GLU A 1 101 ? -20.331 2.943 1.705 1.00 65.12 101 GLU A CA 1
ATOM 807 C C . GLU A 1 101 ? -19.536 1.770 2.293 1.00 65.12 101 GLU A C 1
ATOM 809 O O . GLU A 1 101 ? -19.119 0.847 1.590 1.00 65.12 101 GLU A O 1
ATOM 814 N N . ASN A 1 102 ? -19.314 1.799 3.608 1.00 76.38 102 ASN A N 1
ATOM 815 C CA . ASN A 1 102 ? -18.714 0.671 4.313 1.00 76.38 102 ASN A CA 1
ATOM 816 C C . ASN A 1 102 ? -19.627 -0.551 4.175 1.00 76.38 102 ASN A C 1
ATOM 818 O O . ASN A 1 102 ? -20.812 -0.478 4.501 1.00 76.38 102 ASN A O 1
ATOM 822 N N . LEU A 1 103 ? -19.077 -1.683 3.726 1.00 86.25 103 LEU A N 1
ATOM 823 C CA . LEU A 1 103 ? -19.831 -2.934 3.743 1.00 86.25 103 LEU A CA 1
ATOM 824 C C . LEU A 1 103 ? -20.184 -3.295 5.192 1.00 86.25 103 LEU A C 1
ATOM 826 O O . LEU A 1 103 ? -19.354 -3.082 6.085 1.00 86.25 103 LEU A O 1
ATOM 830 N N . PRO A 1 104 ? -21.384 -3.847 5.443 1.00 92.75 104 PRO A N 1
ATOM 831 C CA . PRO A 1 104 ? -21.756 -4.296 6.775 1.00 92.75 104 PRO A CA 1
ATOM 832 C C . PRO A 1 104 ? -20.846 -5.450 7.226 1.00 92.75 104 PRO A C 1
ATOM 834 O O . PRO A 1 104 ? -20.292 -6.153 6.375 1.00 92.75 104 PRO A O 1
ATOM 837 N N . PRO A 1 105 ? -20.708 -5.686 8.542 1.00 96.31 105 PRO A N 1
ATOM 838 C CA . PRO A 1 105 ? -19.988 -6.848 9.044 1.00 96.31 105 PRO A CA 1
ATOM 839 C C . PRO A 1 105 ? -20.519 -8.160 8.458 1.00 96.31 105 PRO A C 1
ATOM 841 O O . PRO A 1 105 ? -21.707 -8.289 8.136 1.00 96.31 105 PRO A O 1
ATOM 844 N N . LEU A 1 106 ? -19.630 -9.144 8.338 1.00 94.75 106 LEU A N 1
ATOM 845 C CA . LEU A 1 106 ? -19.967 -10.478 7.861 1.00 94.75 106 LEU A CA 1
ATOM 846 C C . LEU A 1 106 ? -21.048 -11.096 8.756 1.00 94.75 106 LEU A C 1
ATOM 848 O O . LEU A 1 106 ? -20.994 -11.013 9.981 1.00 94.75 106 LEU A O 1
ATOM 852 N N . LYS A 1 107 ? -22.040 -11.738 8.133 1.00 93.75 107 LYS A N 1
ATOM 853 C CA . LYS A 1 107 ? -23.133 -12.428 8.845 1.00 93.75 107 LYS A CA 1
ATOM 854 C C . LYS A 1 107 ? -22.884 -13.923 9.024 1.00 93.75 107 LYS A C 1
ATOM 856 O O . LYS A 1 107 ? -23.533 -14.560 9.846 1.00 93.75 107 LYS A O 1
ATOM 861 N N . SER A 1 108 ? -21.980 -14.485 8.230 1.00 92.12 108 SER A N 1
ATOM 862 C CA . SER A 1 108 ? -21.672 -15.910 8.196 1.00 92.12 108 SER A CA 1
ATOM 863 C C . SER A 1 108 ? -20.161 -16.124 8.173 1.00 92.12 108 SER A C 1
ATOM 865 O O . SER A 1 108 ? -19.457 -15.289 7.599 1.00 92.12 108 SER A O 1
ATOM 867 N N . PRO A 1 109 ? -19.660 -17.239 8.732 1.00 90.94 109 PRO A N 1
ATOM 868 C CA . PRO A 1 109 ? -18.242 -17.564 8.697 1.00 90.94 109 PRO A CA 1
ATOM 869 C C . PRO A 1 109 ? -17.678 -17.577 7.272 1.00 90.94 109 PRO A C 1
ATOM 871 O O . PRO A 1 109 ? -18.265 -18.182 6.373 1.00 90.94 109 PRO A O 1
ATOM 874 N N . ILE A 1 110 ? -16.514 -16.959 7.074 1.00 90.44 110 ILE A N 1
ATOM 875 C CA . ILE A 1 110 ? -15.700 -17.156 5.871 1.00 90.44 110 ILE A CA 1
ATOM 876 C C . ILE A 1 110 ? -14.794 -18.371 6.081 1.00 90.44 110 ILE A C 1
ATOM 878 O O . ILE A 1 110 ? -13.967 -18.393 6.988 1.00 90.44 110 ILE A O 1
ATOM 882 N N . LEU A 1 111 ? -14.991 -19.412 5.273 1.00 91.50 111 LEU A N 1
ATOM 883 C CA . LEU A 1 111 ? -14.319 -20.703 5.423 1.00 91.50 111 LEU A CA 1
ATOM 884 C C . LEU A 1 111 ? -13.588 -21.084 4.136 1.00 91.50 111 LEU A C 1
ATOM 886 O O . LEU A 1 111 ? -14.067 -20.802 3.036 1.00 91.50 111 LEU A O 1
ATOM 890 N N . GLY A 1 112 ? 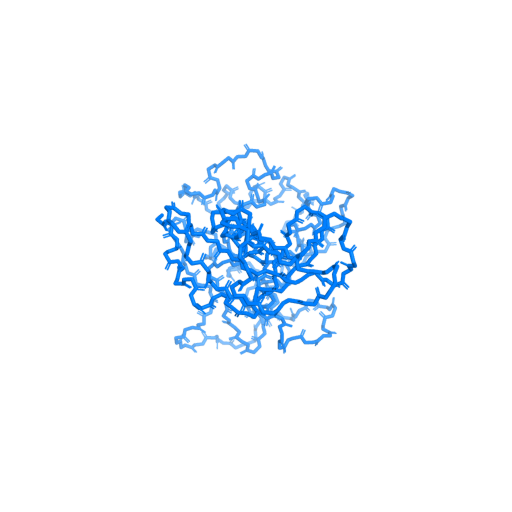-12.461 -21.778 4.287 1.00 89.44 112 GLY A N 1
ATOM 891 C CA . GLY A 1 112 ? -11.669 -22.316 3.181 1.00 89.44 112 GLY A CA 1
ATOM 892 C C . GLY A 1 112 ? -10.317 -21.630 2.999 1.00 89.44 112 GLY A C 1
ATOM 893 O O . GLY A 1 112 ? -9.948 -20.720 3.738 1.00 89.44 112 GLY A O 1
ATOM 894 N N . GLN A 1 113 ? -9.565 -22.107 2.007 1.00 88.81 113 GLN A N 1
ATOM 895 C CA . GLN A 1 113 ? -8.304 -21.487 1.603 1.00 88.81 113 GLN A CA 1
ATOM 896 C C . GLN A 1 113 ? -8.563 -20.116 0.981 1.00 88.81 113 GLN A C 1
ATOM 898 O O . GLN A 1 113 ? -9.598 -19.903 0.348 1.00 88.81 113 GLN A O 1
ATOM 903 N N . ASN A 1 114 ? -7.599 -19.208 1.138 1.00 89.81 114 ASN A N 1
ATOM 904 C CA . ASN A 1 114 ? -7.699 -17.831 0.665 1.00 89.81 114 ASN A CA 1
ATOM 905 C C . ASN A 1 114 ? -8.965 -17.148 1.206 1.00 89.81 114 ASN A C 1
ATOM 907 O O . ASN A 1 114 ? -9.791 -16.642 0.447 1.00 89.81 114 ASN A O 1
ATOM 911 N N . LYS A 1 115 ? -9.137 -17.189 2.533 1.00 94.44 115 LYS A N 1
ATOM 912 C CA . LYS A 1 115 ? -10.140 -16.425 3.283 1.00 94.44 115 LYS A CA 1
ATOM 913 C C . LYS A 1 115 ? -9.483 -15.752 4.482 1.00 94.44 115 LYS A C 1
ATOM 915 O O . LYS A 1 115 ? -8.585 -16.322 5.093 1.00 94.44 115 LYS A O 1
ATOM 920 N N . GLY A 1 116 ? -9.940 -14.548 4.812 1.00 95.25 116 GLY A N 1
ATOM 921 C CA . GLY A 1 116 ? -9.361 -13.719 5.867 1.00 95.25 116 GLY A CA 1
ATOM 922 C C . GLY A 1 116 ? -8.252 -12.809 5.350 1.00 95.25 116 GLY A C 1
ATOM 923 O O . GLY A 1 116 ? -8.371 -12.235 4.269 1.00 95.25 116 GLY A O 1
ATOM 924 N N . ILE A 1 117 ? -7.202 -12.646 6.148 1.00 96.56 117 ILE A N 1
ATOM 925 C CA . ILE A 1 117 ? -6.056 -11.786 5.843 1.00 96.56 117 ILE A CA 1
ATOM 926 C C . ILE A 1 117 ? -4.832 -12.677 5.649 1.00 96.56 117 ILE A C 1
ATOM 928 O O . ILE A 1 117 ? -4.547 -13.537 6.482 1.00 96.56 117 ILE A O 1
ATOM 932 N N . GLU A 1 118 ? -4.139 -12.503 4.530 1.00 95.00 118 GLU A N 1
ATOM 933 C CA . GLU A 1 118 ? -2.890 -13.198 4.249 1.00 95.00 118 GLU A CA 1
ATOM 934 C C . GLU A 1 118 ? -1.758 -12.616 5.102 1.00 95.00 118 GLU A C 1
ATOM 936 O O . GLU A 1 118 ? -1.443 -11.430 5.005 1.00 95.00 118 GLU A O 1
ATOM 941 N N . GLY A 1 119 ? -1.137 -13.464 5.922 1.00 92.31 119 GLY A N 1
ATOM 942 C CA . GLY A 1 119 ? -0.039 -13.055 6.790 1.00 92.31 119 GLY A CA 1
ATOM 943 C C . GLY A 1 119 ? 1.295 -12.854 6.064 1.00 92.31 119 GLY A C 1
ATOM 944 O O . GLY A 1 119 ? 1.612 -13.501 5.060 1.00 92.31 119 GLY A O 1
ATOM 945 N N . ASP A 1 120 ? 2.114 -11.987 6.644 1.00 90.38 120 ASP A N 1
ATOM 946 C CA . ASP A 1 120 ? 3.504 -11.711 6.301 1.00 90.38 120 ASP A CA 1
ATOM 947 C C . ASP A 1 120 ? 4.396 -11.829 7.553 1.00 90.38 120 ASP A C 1
ATOM 949 O O . ASP A 1 120 ? 3.945 -12.047 8.679 1.00 90.38 120 ASP A O 1
ATOM 953 N N . SER A 1 121 ? 5.702 -11.701 7.356 1.00 88.94 121 SER A N 1
ATOM 954 C CA . SER A 1 121 ? 6.709 -11.704 8.405 1.00 88.94 121 SER A CA 1
ATOM 955 C C . SER A 1 121 ? 6.371 -10.640 9.449 1.00 88.94 121 SER A C 1
ATOM 957 O O . SER A 1 121 ? 6.275 -9.445 9.142 1.00 88.94 121 SER A O 1
ATOM 959 N N . ASN A 1 122 ? 6.192 -11.083 10.694 1.00 91.00 122 ASN A N 1
ATOM 960 C CA . ASN A 1 122 ? 5.902 -10.230 11.842 1.00 91.00 122 ASN A CA 1
ATOM 961 C C . ASN A 1 122 ? 4.632 -9.371 11.678 1.00 91.00 122 ASN A C 1
ATOM 963 O O . ASN A 1 122 ? 4.591 -8.270 12.217 1.00 91.00 122 ASN A O 1
ATOM 967 N N . SER A 1 123 ? 3.622 -9.805 10.908 1.00 93.12 123 SER A N 1
ATOM 968 C CA . SER A 1 123 ? 2.345 -9.072 10.767 1.00 93.12 123 SER A CA 1
ATOM 969 C C . SER A 1 123 ? 1.189 -9.656 11.579 1.00 93.12 123 SER A C 1
ATOM 971 O O . SER A 1 123 ? 0.164 -8.994 11.711 1.00 93.12 123 SER A O 1
ATOM 973 N N . CYS A 1 124 ? 1.340 -10.851 12.163 1.00 93.50 124 CYS A N 1
ATOM 974 C CA . CYS A 1 124 ? 0.243 -11.611 12.777 1.00 93.50 124 CYS A CA 1
ATOM 975 C C . CYS A 1 124 ? -0.567 -10.815 13.818 1.00 93.50 124 CYS A C 1
ATOM 977 O O . CYS A 1 124 ? -1.791 -10.947 13.871 1.00 93.50 124 CYS A O 1
ATOM 979 N N . TYR A 1 125 ? 0.090 -9.953 14.604 1.00 94.88 125 TYR A N 1
ATOM 980 C CA . TYR A 1 125 ? -0.565 -9.065 15.566 1.00 94.88 125 TYR A CA 1
ATOM 981 C C . TYR A 1 125 ? -1.550 -8.111 14.882 1.00 94.88 125 TYR A C 1
ATOM 983 O O . TYR A 1 125 ? -2.653 -7.892 15.380 1.00 94.88 125 TYR A O 1
ATOM 991 N N . MET A 1 126 ? -1.176 -7.567 13.725 1.00 95.31 126 MET A N 1
ATOM 992 C CA . MET A 1 126 ? -1.980 -6.638 12.940 1.00 95.31 126 MET A CA 1
ATOM 993 C C . MET A 1 126 ? -3.089 -7.383 12.199 1.00 95.31 126 MET A C 1
ATOM 995 O O . MET A 1 126 ? -4.241 -6.955 12.251 1.00 95.31 126 MET A O 1
ATOM 999 N N . ASP A 1 127 ? -2.764 -8.523 11.585 1.00 95.69 127 ASP A N 1
ATOM 1000 C CA . ASP A 1 127 ? -3.711 -9.345 10.825 1.00 95.69 127 ASP A CA 1
ATOM 1001 C C . ASP A 1 127 ? -4.864 -9.809 11.727 1.00 95.69 127 ASP A C 1
ATOM 1003 O O . ASP A 1 127 ? -6.039 -9.582 11.428 1.00 95.69 127 ASP A O 1
ATOM 1007 N N . ALA A 1 128 ? -4.535 -10.386 12.887 1.00 96.06 128 ALA A N 1
ATOM 1008 C CA . ALA A 1 128 ? -5.524 -10.846 13.854 1.00 96.06 128 ALA A CA 1
ATOM 1009 C C . ALA A 1 128 ? -6.340 -9.682 14.433 1.00 96.06 128 ALA A C 1
ATOM 1011 O O . ALA A 1 128 ? -7.561 -9.789 14.553 1.00 96.06 128 ALA A O 1
ATOM 1012 N N . THR A 1 129 ? -5.700 -8.552 14.752 1.00 96.75 129 THR A N 1
ATOM 1013 C CA . THR A 1 129 ? -6.396 -7.391 15.332 1.00 96.75 129 THR A CA 1
ATOM 1014 C C . THR A 1 129 ? -7.389 -6.784 14.347 1.00 96.75 129 THR A C 1
ATOM 1016 O O . THR A 1 129 ? -8.551 -6.587 14.697 1.00 96.75 129 THR A O 1
ATOM 1019 N N . ILE A 1 130 ? -6.982 -6.555 13.096 1.00 97.19 130 ILE A N 1
ATOM 1020 C CA . ILE A 1 130 ? -7.867 -6.026 12.049 1.00 97.19 130 ILE A CA 1
ATOM 1021 C C . ILE A 1 130 ? -9.022 -6.991 11.785 1.00 97.19 130 ILE A C 1
ATOM 1023 O O . ILE A 1 130 ? -10.172 -6.556 11.679 1.00 97.19 130 ILE A O 1
ATOM 1027 N N . PHE A 1 131 ? -8.744 -8.295 11.711 1.00 97.44 131 PHE A N 1
ATOM 1028 C CA . PHE A 1 131 ? -9.791 -9.293 11.539 1.00 97.44 131 PHE A CA 1
ATOM 1029 C C . PHE A 1 131 ? -10.816 -9.231 12.680 1.00 97.44 131 PHE A C 1
ATOM 1031 O O . PHE A 1 131 ? -12.015 -9.131 12.420 1.00 97.44 131 PHE A O 1
ATOM 1038 N N . CYS A 1 132 ? -10.360 -9.212 13.935 1.00 96.69 132 CYS A N 1
ATOM 1039 C CA . CYS A 1 132 ? -11.226 -9.117 15.112 1.00 96.69 132 CYS A CA 1
ATOM 1040 C C . CYS A 1 132 ? -12.036 -7.813 15.157 1.00 96.69 132 CYS A C 1
ATOM 1042 O O . CYS A 1 132 ? -13.222 -7.843 15.483 1.00 96.69 132 CYS A O 1
ATOM 1044 N N . MET A 1 133 ? -11.425 -6.677 14.811 1.00 96.44 133 MET A N 1
ATOM 1045 C CA . MET A 1 133 ? -12.091 -5.372 14.835 1.00 96.44 133 MET A CA 1
ATOM 1046 C C . MET A 1 133 ? -13.174 -5.251 13.763 1.00 96.44 133 MET A C 1
ATOM 1048 O O . MET A 1 133 ? -14.234 -4.689 14.030 1.00 96.44 133 MET A O 1
ATOM 1052 N N . PHE A 1 134 ? -12.917 -5.755 12.553 1.00 96.81 134 PHE A N 1
ATOM 1053 C CA . PHE A 1 134 ? -13.723 -5.387 11.392 1.00 96.81 134 PHE A CA 1
ATOM 1054 C C . PHE A 1 134 ? -14.486 -6.536 10.741 1.00 96.81 134 PHE A C 1
ATOM 1056 O O . PHE A 1 134 ? -15.496 -6.263 10.101 1.00 96.81 134 PHE A O 1
ATOM 1063 N N . ALA A 1 135 ? -14.081 -7.801 10.861 1.00 96.38 135 ALA A N 1
ATOM 1064 C CA . ALA A 1 135 ? -14.726 -8.869 10.089 1.00 96.38 135 ALA A CA 1
ATOM 1065 C C . ALA A 1 135 ? -16.216 -9.034 10.450 1.00 96.38 135 ALA A C 1
ATOM 1067 O O . ALA A 1 135 ? -17.064 -9.036 9.560 1.00 96.38 135 ALA A O 1
ATOM 1068 N N . TYR A 1 136 ? -16.534 -9.101 11.748 1.00 96.56 136 TYR A N 1
ATOM 1069 C CA . TYR A 1 136 ? -17.882 -9.403 12.268 1.00 96.56 136 TYR A CA 1
ATOM 1070 C C . TYR A 1 136 ? -18.435 -8.335 13.225 1.00 96.56 136 TYR A C 1
ATOM 1072 O O . TYR A 1 136 ? -19.502 -8.519 13.803 1.00 96.56 136 TYR A O 1
ATOM 1080 N N . SER A 1 137 ? -17.734 -7.212 13.387 1.00 94.81 137 SER A N 1
ATOM 1081 C CA . SER A 1 137 ? -18.142 -6.101 14.249 1.00 94.81 137 SER A CA 1
ATOM 1082 C C . SER A 1 137 ? -18.120 -4.784 13.480 1.00 94.81 137 SER A C 1
ATOM 1084 O O . SER A 1 137 ? -17.300 -4.606 12.580 1.00 94.81 137 SER A O 1
ATOM 1086 N N . ASN A 1 138 ? -19.028 -3.873 13.834 1.00 94.38 138 ASN A N 1
ATOM 1087 C CA . ASN A 1 138 ? -19.057 -2.486 13.365 1.00 94.38 138 ASN A CA 1
ATOM 1088 C C . ASN A 1 138 ? -18.656 -1.475 14.453 1.00 94.38 138 ASN A C 1
ATOM 1090 O O . ASN A 1 138 ? -18.710 -0.275 14.198 1.00 94.38 138 ASN A O 1
ATOM 1094 N N . VAL A 1 139 ? -18.257 -1.933 15.649 1.00 94.25 139 VAL A N 1
ATOM 1095 C CA . VAL A 1 139 ? -17.864 -1.062 16.779 1.00 94.25 139 VAL A CA 1
ATOM 1096 C C . VAL A 1 139 ? -16.787 -0.061 16.355 1.00 94.25 139 VAL A C 1
ATOM 1098 O O . VAL A 1 139 ? -16.839 1.110 16.709 1.00 94.25 139 VAL A O 1
ATOM 1101 N N . PHE A 1 140 ? -15.864 -0.498 15.498 1.00 93.12 140 PHE A N 1
ATOM 1102 C CA . PHE A 1 140 ? -14.747 0.312 15.024 1.00 93.12 140 PHE A CA 1
ATOM 1103 C C . PHE A 1 140 ? -15.008 1.011 13.680 1.00 93.12 140 PHE A C 1
ATOM 1105 O O . PHE A 1 140 ? -14.102 1.639 13.138 1.00 93.12 140 PHE A O 1
ATOM 1112 N N . ASP A 1 141 ? -16.215 0.947 13.106 1.00 92.88 141 ASP A N 1
ATOM 1113 C CA . ASP A 1 141 ? -16.480 1.513 11.768 1.00 92.88 141 ASP A CA 1
ATOM 1114 C C . ASP A 1 141 ? -16.386 3.046 11.736 1.00 92.88 141 ASP A C 1
ATOM 1116 O O . ASP A 1 141 ? -16.157 3.635 10.673 1.00 92.88 141 ASP A O 1
ATOM 1120 N N . SER A 1 142 ? -16.515 3.702 12.892 1.00 90.81 142 SER A N 1
ATOM 1121 C CA . SER A 1 142 ? -16.265 5.138 13.053 1.00 90.81 142 SER A CA 1
ATOM 1122 C C . SER A 1 142 ? -14.825 5.513 12.671 1.00 90.81 142 SER A C 1
ATOM 1124 O O . SER A 1 142 ? -14.623 6.540 12.018 1.00 90.81 142 SER A O 1
ATOM 1126 N N . LEU A 1 143 ? -13.845 4.641 12.958 1.00 91.56 143 LEU A N 1
ATOM 1127 C CA . LEU A 1 143 ? -12.430 4.813 12.604 1.00 91.56 143 LEU A CA 1
ATOM 1128 C C . LEU A 1 143 ? -12.224 4.979 11.091 1.00 91.56 143 LEU A C 1
ATOM 1130 O O . LEU A 1 143 ? -11.361 5.738 10.649 1.00 91.56 143 LEU A O 1
ATOM 1134 N N . LEU A 1 144 ? -13.053 4.313 10.284 1.00 91.44 144 LEU A N 1
ATOM 1135 C CA . LEU A 1 144 ? -12.959 4.318 8.820 1.00 91.44 144 LEU A CA 1
ATOM 1136 C C . LEU A 1 144 ? -13.425 5.639 8.188 1.00 91.44 144 LEU A C 1
ATOM 1138 O O . LEU A 1 144 ? -13.225 5.844 6.990 1.00 91.44 144 LEU A O 1
ATOM 1142 N N . ASN A 1 145 ? -14.056 6.521 8.972 1.00 87.94 145 ASN A N 1
ATOM 1143 C CA . ASN A 1 145 ? -14.679 7.758 8.495 1.00 87.94 145 ASN A CA 1
ATOM 1144 C C . ASN A 1 145 ? -14.327 9.000 9.335 1.00 87.94 145 ASN A C 1
ATOM 1146 O O . ASN A 1 145 ? -14.955 10.049 9.172 1.00 87.94 145 ASN A O 1
ATOM 1150 N N . VAL A 1 146 ? -13.331 8.911 10.224 1.00 88.19 146 VAL A N 1
ATOM 1151 C CA . VAL A 1 146 ? -12.801 10.065 10.966 1.00 88.19 146 VAL A CA 1
ATOM 1152 C C . VAL A 1 146 ? -12.340 11.142 9.988 1.00 88.19 146 VAL A C 1
ATOM 1154 O O . VAL A 1 146 ? -11.484 10.900 9.137 1.00 88.19 146 VAL A O 1
ATOM 1157 N N . LYS A 1 147 ? -12.883 12.353 10.129 1.00 86.25 147 LYS A N 1
ATOM 1158 C CA . LYS A 1 147 ? -12.463 13.508 9.334 1.00 86.25 147 LYS A CA 1
ATOM 1159 C C . LYS A 1 147 ? -11.085 13.975 9.795 1.00 86.25 147 LYS A C 1
ATOM 1161 O O . LYS A 1 147 ? -10.885 14.259 10.970 1.00 86.25 147 LYS A O 1
ATOM 1166 N N . THR A 1 148 ? -10.155 14.095 8.856 1.00 84.69 148 THR A N 1
ATOM 1167 C CA . THR A 1 148 ? -8.799 14.592 9.103 1.00 84.69 148 THR A CA 1
ATOM 1168 C C . THR A 1 148 ? -8.346 15.476 7.950 1.00 84.69 148 THR A C 1
ATOM 1170 O O . THR A 1 148 ? -8.604 15.168 6.787 1.00 84.69 148 THR A O 1
ATOM 1173 N N . GLU A 1 149 ? -7.674 16.582 8.268 1.00 84.19 149 GLU A N 1
ATOM 1174 C CA . GLU A 1 149 ? -7.092 17.498 7.276 1.00 84.19 149 GLU A CA 1
ATOM 1175 C C . GLU A 1 149 ? -5.705 17.028 6.805 1.00 84.19 149 GLU A C 1
ATOM 1177 O O . GLU A 1 149 ? -5.185 17.483 5.783 1.00 84.19 149 GLU A O 1
ATOM 1182 N N . LYS A 1 150 ? -5.090 16.080 7.528 1.00 87.62 150 LYS A N 1
ATOM 1183 C CA . LYS A 1 150 ? -3.778 15.531 7.184 1.00 87.62 150 LYS A CA 1
ATOM 1184 C C . LYS A 1 150 ? -3.921 14.515 6.053 1.00 87.62 150 LYS A C 1
ATOM 1186 O O . LYS A 1 150 ? -4.377 13.395 6.271 1.00 87.62 150 LYS A O 1
ATOM 1191 N N . LYS A 1 151 ? -3.436 14.876 4.861 1.00 84.75 151 LYS A N 1
ATOM 1192 C CA . LYS A 1 151 ? -3.475 14.025 3.656 1.00 84.75 151 LYS A CA 1
ATOM 1193 C C . LYS A 1 151 ? -2.927 12.608 3.882 1.00 84.75 151 LYS A C 1
ATOM 1195 O O . LYS A 1 151 ? -3.507 11.660 3.362 1.00 84.75 151 LYS A O 1
ATOM 1200 N N . SER A 1 152 ? -1.845 12.457 4.648 1.00 82.81 152 SER A N 1
ATOM 1201 C CA . SER A 1 152 ? -1.265 11.146 4.981 1.00 82.81 152 SER A CA 1
ATOM 1202 C C . SER A 1 152 ? -2.229 10.273 5.789 1.00 82.81 152 SER A C 1
ATOM 1204 O O . SER A 1 152 ? -2.384 9.093 5.495 1.00 82.81 152 SER A O 1
ATOM 1206 N N . LEU A 1 153 ? -2.950 10.859 6.749 1.00 88.50 153 LEU A N 1
ATOM 1207 C CA . LEU A 1 153 ? -3.962 10.147 7.532 1.00 88.50 153 LEU A CA 1
ATOM 1208 C C . LEU A 1 153 ? -5.190 9.806 6.692 1.00 88.50 153 LEU A C 1
ATOM 1210 O O . LEU A 1 153 ? -5.740 8.717 6.832 1.00 88.50 153 LEU A O 1
ATOM 1214 N N . THR A 1 154 ? -5.586 10.694 5.775 1.00 88.38 154 THR A N 1
ATOM 1215 C CA . THR A 1 154 ? -6.641 10.396 4.799 1.00 88.38 154 THR A CA 1
ATOM 1216 C C . THR A 1 154 ? -6.263 9.197 3.929 1.00 88.38 154 THR A C 1
ATOM 1218 O O . THR A 1 154 ? -7.107 8.349 3.659 1.00 88.38 154 THR A O 1
ATOM 1221 N N . GLN A 1 155 ? -5.004 9.102 3.490 1.00 87.50 155 GLN A N 1
ATOM 1222 C CA . GLN A 1 155 ? -4.512 7.973 2.695 1.00 87.50 155 GLN A CA 1
ATOM 1223 C C . GLN A 1 155 ? -4.484 6.672 3.504 1.00 87.50 155 GLN A C 1
ATOM 1225 O O . GLN A 1 155 ? -4.980 5.661 3.006 1.00 87.50 155 GLN A O 1
ATOM 1230 N N . LEU A 1 156 ? -4.009 6.718 4.752 1.00 91.44 156 LEU A N 1
ATOM 1231 C CA . LEU A 1 156 ? -3.963 5.558 5.648 1.00 91.44 156 LEU A CA 1
ATOM 1232 C C . LEU A 1 156 ? -5.368 5.031 5.933 1.00 91.44 156 LEU A C 1
ATOM 1234 O O . LEU A 1 156 ? -5.641 3.844 5.761 1.00 91.44 156 LEU A O 1
ATOM 1238 N N . GLN A 1 157 ? -6.291 5.925 6.290 1.00 91.12 157 GLN A N 1
ATOM 1239 C CA . GLN A 1 157 ? -7.689 5.575 6.519 1.00 91.12 157 GLN A CA 1
ATOM 1240 C C . GLN A 1 157 ? -8.345 5.008 5.261 1.00 91.12 157 GLN A C 1
ATOM 1242 O O . GLN A 1 157 ? -9.066 4.013 5.332 1.00 91.12 157 GLN A O 1
ATOM 1247 N N . LYS A 1 158 ? -8.085 5.617 4.100 1.00 89.25 158 LYS A N 1
ATOM 1248 C CA . LYS A 1 158 ? -8.595 5.133 2.818 1.00 89.25 158 LYS A CA 1
ATOM 1249 C C . LYS A 1 158 ? -8.103 3.717 2.529 1.00 89.25 158 LYS A C 1
ATOM 1251 O O . LYS A 1 158 ? -8.901 2.884 2.118 1.00 89.25 158 LYS A O 1
ATOM 1256 N N . LEU A 1 159 ? -6.825 3.441 2.774 1.00 91.00 159 LEU A N 1
ATOM 1257 C CA . LEU A 1 159 ? -6.233 2.125 2.575 1.00 91.00 159 LEU A CA 1
ATOM 1258 C C . LEU A 1 159 ? -6.853 1.079 3.510 1.00 91.00 159 LEU A C 1
ATOM 1260 O O . LEU A 1 159 ? -7.261 0.015 3.044 1.00 91.00 159 LEU A O 1
ATOM 1264 N N . LEU A 1 160 ? -7.003 1.403 4.799 1.00 94.00 160 LEU A N 1
ATOM 1265 C CA . LEU A 1 160 ? -7.688 0.536 5.761 1.00 94.00 160 LEU A CA 1
ATOM 1266 C C . LEU A 1 160 ? -9.136 0.253 5.328 1.00 94.00 160 LEU A C 1
ATOM 1268 O O . LEU A 1 160 ? -9.577 -0.894 5.339 1.00 94.00 160 LEU A O 1
ATOM 1272 N N . ARG A 1 161 ? -9.873 1.281 4.900 1.00 92.06 161 ARG A N 1
ATOM 1273 C CA . ARG A 1 161 ? -11.276 1.148 4.498 1.00 92.06 161 ARG A CA 1
ATOM 1274 C C . ARG A 1 161 ? -11.443 0.365 3.198 1.00 92.06 161 ARG A C 1
ATOM 1276 O O . ARG A 1 161 ? -12.182 -0.612 3.170 1.00 92.06 161 ARG A O 1
ATOM 1283 N N . GLU A 1 162 ? -10.794 0.803 2.125 1.00 87.69 162 GLU A N 1
ATOM 1284 C CA . GLU A 1 162 ? -11.077 0.348 0.757 1.00 87.69 162 GLU A CA 1
ATOM 1285 C C . GLU A 1 162 ? -10.309 -0.924 0.390 1.00 87.69 162 GLU A C 1
ATOM 1287 O O . GLU A 1 162 ? -10.860 -1.797 -0.278 1.00 87.69 162 GLU A O 1
ATOM 1292 N N . ASN A 1 163 ? -9.068 -1.071 0.860 1.00 87.69 163 ASN A N 1
ATOM 1293 C CA . ASN A 1 163 ? -8.208 -2.177 0.435 1.00 87.69 163 ASN A CA 1
ATOM 1294 C C . ASN A 1 163 ? -8.212 -3.342 1.433 1.00 87.69 163 ASN A C 1
ATOM 1296 O O . ASN A 1 163 ? -7.831 -4.450 1.064 1.00 87.69 163 ASN A O 1
ATOM 1300 N N . ILE A 1 164 ? -8.638 -3.103 2.679 1.00 93.94 164 ILE A N 1
ATOM 1301 C CA . ILE A 1 164 ? -8.624 -4.109 3.747 1.00 93.94 164 ILE A CA 1
ATOM 1302 C C . ILE A 1 164 ? -10.047 -4.429 4.202 1.00 93.94 164 ILE A C 1
ATOM 1304 O O . ILE A 1 164 ? -10.545 -5.510 3.900 1.00 93.94 164 ILE A O 1
ATOM 1308 N N . VAL A 1 165 ? -10.736 -3.507 4.883 1.00 94.94 165 VAL A N 1
ATOM 1309 C CA . VAL A 1 165 ? -12.045 -3.799 5.497 1.00 94.94 165 VAL A CA 1
ATOM 1310 C C . VAL A 1 165 ? -13.104 -4.119 4.447 1.00 94.94 165 VAL A C 1
ATOM 1312 O O . VAL A 1 165 ? -13.833 -5.102 4.581 1.00 94.94 165 VAL A O 1
ATOM 1315 N N . HIS A 1 166 ? -13.171 -3.327 3.378 1.00 91.38 166 HIS A N 1
ATOM 1316 C CA . HIS A 1 166 ? -14.109 -3.565 2.290 1.00 91.38 166 HIS A CA 1
ATOM 1317 C C . HIS A 1 166 ? -13.844 -4.916 1.607 1.00 91.38 166 HIS A C 1
ATOM 1319 O O . HIS A 1 166 ? -14.764 -5.709 1.435 1.00 91.38 166 HIS A O 1
ATOM 1325 N N . VAL A 1 167 ? -12.588 -5.235 1.285 1.00 90.81 167 VAL A N 1
ATOM 1326 C CA . VAL A 1 167 ? -12.230 -6.523 0.667 1.00 90.81 167 VAL A CA 1
ATOM 1327 C C . VAL A 1 167 ? -12.561 -7.696 1.597 1.00 90.81 167 VAL A C 1
ATOM 1329 O O . VAL A 1 167 ? -13.176 -8.667 1.151 1.00 90.81 167 VAL A O 1
ATOM 1332 N N . LEU A 1 168 ? -12.234 -7.578 2.887 1.00 93.75 168 LEU A N 1
ATOM 1333 C CA . LEU A 1 168 ? -12.502 -8.586 3.915 1.00 93.75 168 LEU A CA 1
ATOM 1334 C C . LEU A 1 168 ? -14.000 -8.882 4.074 1.00 93.75 168 LEU A C 1
ATOM 1336 O O . LEU A 1 168 ? -14.379 -10.040 4.229 1.00 93.75 168 LEU A O 1
ATOM 1340 N N . ARG A 1 169 ? -14.849 -7.848 4.016 1.00 93.81 169 ARG A N 1
ATOM 1341 C CA . ARG A 1 169 ? -16.315 -7.968 4.130 1.00 93.81 169 ARG A CA 1
ATOM 1342 C C . ARG A 1 169 ? -17.014 -8.281 2.803 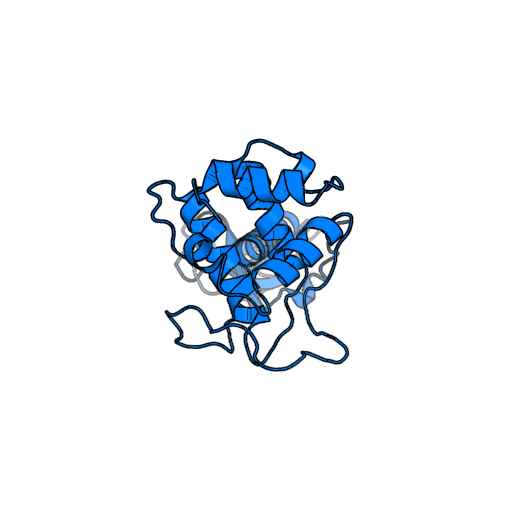1.00 93.81 169 ARG A C 1
ATOM 1344 O O . ARG A 1 169 ? -18.206 -8.579 2.797 1.00 93.81 169 ARG A O 1
ATOM 1351 N N . SER A 1 170 ? -16.307 -8.190 1.679 1.00 89.25 170 SER A N 1
ATOM 1352 C CA . SER A 1 170 ? -16.858 -8.494 0.357 1.00 89.25 170 SER A CA 1
ATOM 1353 C C . SER A 1 170 ? -16.982 -10.001 0.111 1.00 89.25 170 SER A C 1
ATOM 1355 O O . SER A 1 170 ? -16.437 -10.827 0.841 1.00 89.25 170 SER A O 1
ATOM 1357 N N . ASN A 1 171 ? -17.616 -10.368 -1.006 1.00 82.81 171 ASN A N 1
ATOM 1358 C CA . ASN A 1 171 ? -17.691 -11.759 -1.466 1.00 82.81 171 ASN A CA 1
ATOM 1359 C C . ASN A 1 171 ? -16.308 -12.389 -1.738 1.00 82.81 171 ASN A C 1
ATOM 1361 O O . ASN A 1 171 ? -16.178 -13.615 -1.720 1.00 82.81 171 ASN A O 1
ATOM 1365 N N . ILE A 1 172 ? -15.274 -11.570 -1.984 1.00 87.12 172 ILE A N 1
ATOM 1366 C CA . ILE A 1 172 ? -13.891 -12.045 -2.124 1.00 87.12 172 ILE A CA 1
ATOM 1367 C C . ILE A 1 172 ? -13.428 -12.607 -0.776 1.00 87.12 172 ILE A C 1
ATOM 1369 O O . ILE A 1 172 ? -13.006 -13.764 -0.703 1.00 87.12 172 ILE A O 1
ATOM 1373 N N . GLY A 1 173 ? -13.586 -11.822 0.295 1.00 88.12 173 GLY A N 1
ATOM 1374 C CA . GLY A 1 173 ? -13.295 -12.229 1.669 1.00 88.12 173 GLY A CA 1
ATOM 1375 C C . GLY A 1 173 ? -11.837 -12.624 1.899 1.00 88.12 173 GLY A C 1
ATOM 1376 O O . GLY A 1 173 ? -11.575 -13.459 2.761 1.00 88.12 173 GLY A O 1
ATOM 1377 N N . PHE A 1 174 ? -10.913 -12.088 1.097 1.00 93.44 174 PHE A N 1
ATOM 1378 C CA . PHE A 1 174 ? -9.485 -12.389 1.149 1.00 93.44 174 PHE A CA 1
ATOM 1379 C C . PHE A 1 174 ? -8.659 -11.137 0.877 1.00 93.44 174 PHE A C 1
ATOM 1381 O O . PHE A 1 174 ? -8.749 -10.561 -0.207 1.00 93.44 174 PHE A O 1
ATOM 1388 N N . VAL A 1 175 ? -7.875 -10.723 1.866 1.00 93.31 175 VAL A N 1
ATOM 1389 C CA . VAL A 1 175 ? -6.983 -9.564 1.790 1.00 93.31 175 VAL A CA 1
ATOM 1390 C C . VAL A 1 175 ? -5.558 -10.062 1.570 1.00 93.31 175 VAL A C 1
ATOM 1392 O O . VAL A 1 175 ? -5.025 -10.775 2.415 1.00 93.31 175 VAL A O 1
ATOM 1395 N N . GLU A 1 176 ? -4.952 -9.681 0.447 1.00 90.19 176 GLU A N 1
ATOM 1396 C CA . GLU A 1 176 ? -3.563 -10.026 0.116 1.00 90.19 176 GLU A CA 1
ATOM 1397 C C . GLU A 1 176 ? -2.571 -9.279 1.021 1.00 90.19 176 GLU A C 1
ATOM 1399 O O . GLU A 1 176 ? -2.802 -8.121 1.396 1.00 90.19 176 GLU A O 1
ATOM 1404 N N . ARG A 1 177 ? -1.423 -9.907 1.305 1.00 90.94 177 ARG A N 1
ATOM 1405 C CA . ARG A 1 177 ? -0.381 -9.372 2.205 1.00 90.94 177 ARG A CA 1
ATOM 1406 C C . ARG A 1 177 ? 0.110 -7.977 1.810 1.00 90.94 177 ARG A C 1
ATOM 1408 O O . ARG A 1 177 ? 0.484 -7.177 2.664 1.00 90.94 177 ARG A O 1
ATOM 1415 N N . ASP A 1 178 ? 0.072 -7.666 0.512 1.00 87.88 178 ASP A N 1
ATOM 1416 C CA . ASP A 1 178 ? 0.488 -6.374 -0.034 1.00 87.88 178 ASP A CA 1
ATOM 1417 C C . ASP A 1 178 ? -0.339 -5.228 0.574 1.00 87.88 178 ASP A C 1
ATOM 1419 O O . ASP A 1 178 ? 0.210 -4.172 0.882 1.00 87.88 178 ASP A O 1
ATOM 1423 N N . ALA A 1 179 ? -1.640 -5.419 0.825 1.00 89.06 179 ALA A N 1
ATOM 1424 C CA . ALA A 1 179 ? -2.465 -4.392 1.465 1.00 89.06 179 ALA A CA 1
ATOM 1425 C C . ALA A 1 179 ? -1.968 -4.069 2.887 1.00 89.06 179 ALA A C 1
ATOM 1427 O O . ALA A 1 179 ? -1.897 -2.898 3.264 1.00 89.06 179 ALA A O 1
ATOM 1428 N N . LEU A 1 180 ? -1.561 -5.088 3.647 1.00 91.69 180 LEU A N 1
ATOM 1429 C CA . LEU A 1 180 ? -1.034 -4.932 5.005 1.00 91.69 180 LEU A CA 1
ATOM 1430 C C . LEU A 1 180 ? 0.368 -4.319 4.996 1.00 91.69 180 LEU A C 1
ATOM 1432 O O . LEU A 1 180 ? 0.647 -3.431 5.800 1.00 91.69 180 LEU A O 1
ATOM 1436 N N . TYR A 1 181 ? 1.228 -4.708 4.053 1.00 90.94 181 TYR A N 1
ATOM 1437 C CA . TYR A 1 181 ? 2.540 -4.083 3.869 1.00 90.94 181 TYR A CA 1
ATOM 1438 C C . TYR A 1 181 ? 2.431 -2.561 3.655 1.00 90.94 181 TYR A C 1
ATOM 1440 O O . TYR A 1 181 ? 3.163 -1.776 4.272 1.00 90.94 181 TYR A O 1
ATOM 1448 N N . HIS A 1 182 ? 1.470 -2.114 2.841 1.00 89.38 182 HIS A N 1
ATOM 1449 C CA . HIS A 1 182 ? 1.242 -0.682 2.627 1.00 89.38 182 HIS A CA 1
ATOM 1450 C C . HIS A 1 182 ? 0.646 0.008 3.852 1.00 89.38 182 HIS A C 1
ATOM 1452 O O . HIS A 1 182 ? 1.048 1.133 4.159 1.00 89.38 182 HIS A O 1
ATOM 1458 N N . LEU A 1 183 ? -0.256 -0.658 4.582 1.00 93.44 183 LEU A N 1
ATOM 1459 C CA . LEU A 1 183 ? -0.773 -0.138 5.847 1.00 93.44 183 LEU A CA 1
ATOM 1460 C C . LEU A 1 183 ? 0.366 0.090 6.846 1.00 93.44 183 LEU A C 1
ATOM 1462 O O . LEU A 1 183 ? 0.492 1.190 7.377 1.00 93.44 183 LEU A O 1
ATOM 1466 N N . ARG A 1 184 ? 1.234 -0.909 7.045 1.00 93.31 184 ARG A N 1
ATOM 1467 C CA . ARG A 1 184 ? 2.414 -0.836 7.923 1.00 93.31 184 ARG A CA 1
ATOM 1468 C C . ARG A 1 184 ? 3.362 0.289 7.513 1.00 93.31 184 ARG A C 1
ATOM 1470 O O . ARG A 1 184 ? 3.861 1.019 8.366 1.00 93.31 184 ARG A O 1
ATOM 1477 N N . THR A 1 185 ? 3.570 0.469 6.210 1.00 91.81 185 THR A N 1
ATOM 1478 C CA . THR A 1 185 ? 4.417 1.541 5.671 1.00 91.81 185 THR A CA 1
ATOM 1479 C C . THR A 1 185 ? 3.852 2.926 5.978 1.00 91.81 185 THR A C 1
ATOM 1481 O O . THR A 1 185 ? 4.569 3.760 6.529 1.00 91.81 185 THR A O 1
ATOM 1484 N N . GLN A 1 186 ? 2.567 3.160 5.704 1.00 92.19 186 GLN A N 1
ATOM 1485 C CA . GLN A 1 186 ? 1.935 4.451 5.996 1.00 92.19 186 GLN A CA 1
ATOM 1486 C C . GLN A 1 186 ? 1.799 4.700 7.500 1.00 92.19 186 GLN A C 1
ATOM 1488 O O . GLN A 1 186 ? 1.953 5.833 7.948 1.00 92.19 186 GLN A O 1
ATOM 1493 N N . LEU A 1 187 ? 1.550 3.654 8.291 1.00 93.19 187 LEU A N 1
ATOM 1494 C CA . LEU A 1 187 ? 1.495 3.743 9.748 1.00 93.19 187 LEU A CA 1
ATOM 1495 C C . LEU A 1 187 ? 2.851 4.145 10.327 1.00 93.19 187 LEU A C 1
ATOM 1497 O O . LEU A 1 187 ? 2.922 5.038 11.168 1.00 93.19 187 LEU A O 1
ATOM 1501 N N . SER A 1 188 ? 3.928 3.543 9.827 1.00 92.88 188 SER A N 1
ATOM 1502 C CA . SER A 1 188 ? 5.295 3.900 10.195 1.00 92.88 188 SER A CA 1
ATOM 1503 C C . SER A 1 188 ? 5.614 5.367 9.892 1.00 92.88 188 SER A C 1
ATOM 1505 O O . SER A 1 188 ? 6.154 6.072 10.738 1.00 92.88 188 SER A O 1
ATOM 1507 N N . GLU A 1 189 ? 5.219 5.864 8.720 1.00 91.75 189 GLU A N 1
ATOM 1508 C CA . GLU A 1 189 ? 5.414 7.271 8.348 1.00 91.75 189 GLU A CA 1
ATOM 1509 C C . GLU A 1 189 ? 4.557 8.229 9.185 1.00 91.75 189 GLU A C 1
ATOM 1511 O O . GLU A 1 189 ? 5.031 9.287 9.595 1.00 91.75 189 GLU A O 1
ATOM 1516 N N . ALA A 1 190 ? 3.302 7.867 9.457 1.00 91.12 190 ALA A N 1
ATOM 1517 C CA . ALA A 1 190 ? 2.375 8.697 10.221 1.00 91.12 190 ALA A CA 1
ATOM 1518 C C . ALA A 1 190 ? 2.750 8.800 11.708 1.00 91.12 190 ALA A C 1
ATOM 1520 O O . ALA A 1 190 ? 2.521 9.842 12.322 1.00 91.12 190 ALA A O 1
ATOM 1521 N N . THR A 1 191 ? 3.311 7.731 12.277 1.00 91.25 191 THR A N 1
ATOM 1522 C CA . THR A 1 191 ? 3.735 7.663 13.687 1.00 91.25 191 THR A CA 1
ATOM 1523 C C . THR A 1 191 ? 5.190 8.080 13.898 1.00 91.25 191 THR A C 1
ATOM 1525 O O . THR A 1 191 ? 5.558 8.446 15.011 1.00 91.25 191 THR A O 1
ATOM 1528 N N . GLY A 1 192 ? 6.022 8.026 12.854 1.00 92.19 192 GLY A N 1
ATOM 1529 C CA . GLY A 1 192 ? 7.474 8.165 12.969 1.00 92.19 192 GLY A CA 1
ATOM 1530 C C . GLY A 1 192 ? 8.169 6.926 13.551 1.00 92.19 192 GLY A C 1
ATOM 1531 O O . GLY A 1 192 ? 9.376 6.967 13.776 1.00 92.19 192 GLY A O 1
ATOM 1532 N N . ASP A 1 193 ? 7.440 5.830 13.783 1.00 93.00 193 ASP A N 1
ATOM 1533 C CA . ASP A 1 193 ? 7.980 4.577 14.309 1.00 93.00 193 ASP A CA 1
ATOM 1534 C C . ASP A 1 193 ? 8.278 3.603 13.155 1.00 93.00 193 ASP A C 1
ATOM 1536 O O . ASP A 1 193 ? 7.386 3.014 12.536 1.00 93.00 193 ASP A O 1
ATOM 1540 N N . SER A 1 194 ? 9.564 3.427 12.839 1.00 91.50 194 SER A N 1
ATOM 1541 C CA . SER A 1 194 ? 10.018 2.499 11.795 1.00 91.50 194 SER A CA 1
ATOM 1542 C C . SER A 1 194 ? 9.699 1.038 12.106 1.00 91.50 194 SER A C 1
ATOM 1544 O O . SER A 1 194 ? 9.547 0.249 11.176 1.00 91.50 194 SER A O 1
ATOM 1546 N N . SER A 1 195 ? 9.551 0.681 13.386 1.00 91.44 195 SER A N 1
ATOM 1547 C CA . SER A 1 195 ? 9.356 -0.708 13.811 1.00 91.44 195 SER A CA 1
ATOM 1548 C C . SER A 1 195 ? 8.013 -1.291 13.356 1.00 91.44 195 SER A C 1
ATOM 1550 O O . SER A 1 195 ? 7.876 -2.506 13.242 1.00 91.44 195 SER A O 1
ATOM 1552 N N . PHE A 1 196 ? 7.043 -0.454 12.966 1.00 91.38 196 PHE A N 1
ATOM 1553 C CA . PHE A 1 196 ? 5.806 -0.934 12.343 1.00 91.38 196 PHE A CA 1
ATOM 1554 C C . PHE A 1 196 ? 6.026 -1.684 11.024 1.00 91.38 196 PHE A C 1
ATOM 1556 O O . PHE A 1 196 ? 5.166 -2.486 10.663 1.00 91.38 196 PHE A O 1
ATOM 1563 N N . LYS A 1 197 ? 7.135 -1.468 10.301 1.00 86.31 197 LYS A N 1
ATOM 1564 C CA . LYS A 1 197 ? 7.363 -2.086 8.981 1.00 86.31 197 LYS A CA 1
ATOM 1565 C C . LYS A 1 197 ? 7.753 -3.559 9.058 1.00 86.31 197 LYS A C 1
ATOM 1567 O O . LYS A 1 197 ? 7.303 -4.334 8.222 1.00 86.31 197 LYS A O 1
ATOM 1572 N N . ASP A 1 198 ? 8.566 -3.937 10.036 1.00 82.31 198 ASP A N 1
ATOM 1573 C CA . ASP A 1 198 ? 9.271 -5.222 10.033 1.00 82.31 198 ASP A CA 1
ATOM 1574 C C . ASP A 1 198 ? 9.470 -5.850 11.419 1.00 82.31 198 ASP A C 1
ATOM 1576 O O . ASP A 1 198 ? 9.848 -7.019 11.494 1.00 82.31 198 ASP A O 1
ATOM 1580 N N . VAL A 1 199 ? 9.158 -5.148 12.511 1.00 87.69 199 VAL A N 1
ATOM 1581 C CA . VAL A 1 199 ? 9.268 -5.681 13.877 1.00 87.69 199 VAL A CA 1
ATOM 1582 C C . VAL A 1 199 ? 7.920 -6.235 14.340 1.00 87.69 199 VAL A C 1
ATOM 1584 O O . VAL A 1 199 ? 6.859 -5.681 14.035 1.00 87.69 199 VAL A O 1
ATOM 1587 N N . GLU A 1 200 ? 7.963 -7.360 15.054 1.00 87.62 200 GLU A N 1
ATOM 1588 C CA . GLU A 1 200 ? 6.789 -7.913 15.727 1.00 87.62 200 GLU A CA 1
ATOM 1589 C C . GLU A 1 200 ? 6.411 -7.014 16.907 1.00 87.62 200 GLU A C 1
ATOM 1591 O O . GLU A 1 200 ? 7.260 -6.649 17.719 1.00 87.62 200 GLU A O 1
ATOM 1596 N N . LYS A 1 201 ? 5.137 -6.637 16.971 1.00 90.75 201 LYS A N 1
ATOM 1597 C CA . LYS A 1 201 ? 4.567 -5.791 18.020 1.00 90.75 201 LYS A CA 1
ATOM 1598 C C . LYS A 1 201 ? 3.409 -6.507 18.691 1.00 90.75 201 LYS A C 1
ATOM 1600 O O . LYS A 1 201 ? 2.899 -7.500 18.170 1.00 90.75 201 LYS A O 1
ATOM 1605 N N . ASP A 1 202 ? 2.956 -5.978 19.819 1.00 92.31 202 ASP A N 1
ATOM 1606 C CA . ASP A 1 202 ? 1.713 -6.444 20.424 1.00 92.31 202 ASP A CA 1
ATOM 1607 C C . ASP A 1 202 ? 0.469 -5.734 19.823 1.00 92.31 202 ASP A C 1
ATOM 1609 O O . ASP A 1 202 ? 0.561 -4.628 19.274 1.00 92.31 202 ASP A O 1
ATOM 1613 N N . PRO A 1 203 ? -0.732 -6.346 19.904 1.00 93.94 203 PRO A N 1
ATOM 1614 C CA . PRO A 1 203 ? -1.982 -5.711 19.474 1.00 93.94 203 PRO A CA 1
ATOM 1615 C C . PRO A 1 203 ? -2.266 -4.348 20.124 1.00 93.94 203 PRO A C 1
ATOM 1617 O O . PRO A 1 203 ? -2.902 -3.488 19.513 1.00 93.94 203 PRO A O 1
ATOM 1620 N N . THR A 1 204 ? -1.806 -4.129 21.357 1.00 93.56 204 THR A N 1
ATOM 1621 C CA . THR A 1 204 ? -2.064 -2.901 22.120 1.00 93.56 204 THR A CA 1
ATOM 1622 C C . THR A 1 204 ? -1.287 -1.724 21.542 1.00 93.56 204 THR A C 1
ATOM 1624 O O . THR A 1 204 ? -1.835 -0.629 21.431 1.00 93.56 204 THR A O 1
ATOM 1627 N N . GLU A 1 205 ? -0.031 -1.925 21.142 1.00 93.12 205 GLU A N 1
ATOM 1628 C CA . GLU A 1 205 ? 0.781 -0.918 20.454 1.00 93.12 205 GLU A CA 1
ATOM 1629 C C . GLU A 1 205 ? 0.118 -0.465 19.152 1.00 93.12 205 GLU A C 1
ATOM 1631 O O . GLU A 1 205 ? 0.053 0.733 18.870 1.00 93.12 205 GLU A O 1
ATOM 1636 N N . PHE A 1 206 ? -0.429 -1.409 18.380 1.00 93.81 206 PHE A N 1
ATOM 1637 C CA . PHE A 1 206 ? -1.159 -1.094 17.155 1.00 93.81 206 PHE A CA 1
ATOM 1638 C C . PHE A 1 206 ? -2.427 -0.275 17.429 1.00 93.81 206 PHE A C 1
ATOM 1640 O O . PHE A 1 206 ? -2.648 0.751 16.782 1.00 93.81 206 PHE A O 1
ATOM 1647 N N . LEU A 1 207 ? -3.233 -0.679 18.416 1.00 93.81 207 LEU A N 1
ATOM 1648 C CA . LEU A 1 207 ? -4.449 0.047 18.792 1.00 93.81 207 LEU A CA 1
ATOM 1649 C C . LEU A 1 207 ? -4.143 1.465 19.290 1.00 93.81 207 LEU A C 1
ATOM 1651 O O . LEU A 1 207 ? -4.785 2.411 18.837 1.00 93.81 207 LEU A O 1
ATOM 1655 N N . ARG A 1 208 ? -3.120 1.634 20.139 1.00 93.12 208 ARG A N 1
ATOM 1656 C CA . ARG A 1 208 ? -2.673 2.955 20.619 1.00 93.12 208 ARG A CA 1
ATOM 1657 C C . ARG A 1 208 ? -2.197 3.854 19.485 1.00 93.12 208 ARG A C 1
ATOM 1659 O O . ARG A 1 208 ? -2.446 5.056 19.514 1.00 93.12 208 ARG A O 1
ATOM 1666 N N . ALA A 1 209 ? -1.525 3.294 18.478 1.00 93.31 209 ALA A N 1
ATOM 1667 C CA . ALA A 1 209 ? -1.129 4.061 17.304 1.00 93.31 209 ALA A CA 1
ATOM 1668 C C . ALA A 1 209 ? -2.352 4.559 16.524 1.00 93.31 209 ALA A C 1
ATOM 1670 O O . ALA A 1 209 ? -2.422 5.739 16.191 1.00 93.31 209 ALA A O 1
ATOM 1671 N N . LEU A 1 210 ? -3.347 3.700 16.277 1.00 92.25 210 LEU A N 1
ATOM 1672 C CA . LEU A 1 210 ? -4.588 4.125 15.624 1.00 92.25 210 LEU A CA 1
ATOM 1673 C C . LEU A 1 210 ? -5.330 5.187 16.453 1.00 92.25 210 LEU A C 1
ATOM 1675 O O . LEU A 1 210 ? -5.814 6.168 15.887 1.00 92.25 210 LEU A O 1
ATOM 1679 N N . GLU A 1 211 ? -5.396 5.019 17.777 1.00 90.44 211 GLU A N 1
ATOM 1680 C CA . GLU A 1 211 ? -6.038 5.965 18.698 1.00 90.44 211 GLU A CA 1
ATOM 1681 C C . GLU A 1 211 ? -5.343 7.328 18.638 1.00 90.44 211 GLU A C 1
ATOM 1683 O O . GLU A 1 211 ? -5.996 8.344 18.414 1.00 90.44 211 GLU A O 1
ATOM 1688 N N . GLY A 1 212 ? -4.010 7.358 18.719 1.00 90.25 212 GLY A N 1
ATOM 1689 C CA . GLY A 1 212 ? -3.231 8.595 18.633 1.00 90.25 212 GLY A CA 1
ATOM 1690 C C . GLY A 1 212 ? -3.324 9.298 17.274 1.00 90.25 212 GLY A C 1
ATOM 1691 O O . GLY A 1 212 ? -3.249 10.526 17.208 1.00 90.25 212 GLY A O 1
ATOM 1692 N N . LEU A 1 213 ? -3.507 8.549 16.182 1.00 91.25 213 LEU A N 1
ATOM 1693 C CA . LEU A 1 213 ? -3.618 9.117 14.835 1.00 91.25 213 LEU A CA 1
ATOM 1694 C C . LEU A 1 213 ? -5.013 9.661 14.522 1.00 91.25 213 LEU A C 1
ATOM 1696 O O . LEU A 1 213 ? -5.128 10.694 13.858 1.00 91.25 213 LEU A O 1
ATOM 1700 N N . PHE A 1 214 ? -6.061 8.972 14.967 1.00 88.81 214 PHE A N 1
ATOM 1701 C CA . PHE A 1 214 ? -7.441 9.281 14.586 1.00 88.81 214 PHE A CA 1
ATOM 1702 C C . PHE A 1 214 ? -8.290 9.839 15.726 1.00 88.81 214 PHE A C 1
ATOM 1704 O O . PHE A 1 214 ? -9.418 10.254 15.476 1.00 88.81 214 PHE A O 1
ATOM 1711 N N . ASN A 1 215 ? -7.762 9.888 16.950 1.00 82.94 215 ASN A N 1
ATOM 1712 C CA . ASN A 1 215 ? -8.472 10.330 18.148 1.00 82.94 215 ASN A CA 1
ATOM 1713 C C . ASN A 1 215 ? -9.859 9.673 18.266 1.00 82.94 215 ASN A C 1
ATOM 1715 O O . ASN A 1 215 ? -10.869 10.344 18.492 1.00 82.94 215 ASN A O 1
ATOM 1719 N N . PHE A 1 216 ? -9.914 8.366 18.001 1.00 74.81 216 PHE A N 1
ATOM 1720 C CA . PHE A 1 216 ? -11.146 7.593 18.076 1.00 74.81 216 PHE A CA 1
ATOM 1721 C C . PHE A 1 216 ? -11.248 6.949 19.461 1.00 74.81 216 PHE A C 1
ATOM 1723 O O . PHE A 1 216 ? -10.267 6.403 19.954 1.00 74.81 216 PHE A O 1
ATOM 1730 N N . ALA A 1 217 ? -12.430 7.004 20.072 1.00 58.88 217 ALA A N 1
ATOM 1731 C CA . ALA A 1 217 ? -12.747 6.221 21.261 1.00 58.88 217 ALA A CA 1
ATOM 1732 C C . ALA A 1 217 ? -13.553 4.980 20.828 1.00 58.88 217 ALA A C 1
ATOM 1734 O O . ALA A 1 217 ? -14.451 5.139 19.991 1.00 58.88 217 ALA A O 1
ATOM 1735 N N . PRO A 1 218 ? -13.212 3.774 21.317 1.00 52.53 218 PRO A N 1
ATOM 1736 C CA . PRO A 1 218 ? -13.978 2.556 21.054 1.00 52.53 218 PRO A CA 1
ATOM 1737 C C . PRO A 1 218 ? -15.379 2.579 21.679 1.00 52.53 218 PRO A C 1
ATOM 1739 O O . PRO A 1 218 ? -15.578 3.286 22.695 1.00 52.53 218 PRO A O 1
#

Radius of gyration: 22.65 Å; Cα contacts (8 Å, |Δi|>4): 304; chains: 1; bounding box: 52×40×59 Å

Solvent-accessible surface area (backbone atoms only — not comparable to full-atom values): 12783 Å² total; per-residue (Å²): 132,81,82,83,72,58,68,77,78,50,48,71,41,76,39,57,59,90,95,44,54,29,34,30,69,38,72,43,79,49,93,98,42,56,30,31,39,26,34,40,86,57,78,47,86,96,44,85,51,47,38,94,86,75,71,44,71,89,59,94,50,59,84,38,15,30,47,79,42,47,49,67,63,52,48,55,30,47,51,48,49,50,49,52,42,48,73,69,38,73,62,82,54,85,76,58,81,87,72,91,62,83,64,63,46,43,91,65,88,83,77,67,84,78,45,49,65,48,77,54,82,54,32,57,41,56,49,52,45,52,45,66,46,45,39,67,33,64,80,54,54,62,65,58,66,60,87,66,91,50,65,69,56,48,51,44,34,46,45,48,36,62,54,36,50,36,32,40,42,37,94,72,20,43,23,59,42,66,51,52,55,43,49,25,47,46,48,15,67,74,71,70,41,68,53,54,61,65,43,71,64,58,54,64,62,55,51,52,50,52,30,73,73,61,74,56,80,127